Protein AF-A0A0N0NNA2-F1 (afdb_monomer)

Radius of gyration: 47.95 Å; Cα contacts (8 Å, |Δi|>4): 127; chains: 1; bounding box: 160×96×95 Å

Structure (mmCIF, N/CA/C/O backbone):
data_AF-A0A0N0NNA2-F1
#
_entry.id   AF-A0A0N0NNA2-F1
#
loop_
_atom_site.group_PDB
_atom_site.id
_atom_site.type_symbol
_atom_site.label_atom_id
_atom_site.label_alt_id
_atom_site.label_comp_id
_atom_site.label_asym_id
_atom_site.label_entity_id
_atom_site.label_seq_id
_atom_site.pdbx_PDB_ins_code
_atom_site.Cartn_x
_atom_site.Cartn_y
_atom_site.Cartn_z
_atom_site.occupancy
_atom_site.B_iso_or_equiv
_atom_site.auth_seq_id
_atom_site.auth_comp_id
_atom_site.auth_asym_id
_atom_site.auth_atom_id
_atom_site.pdbx_PDB_model_num
ATOM 1 N N . MET A 1 1 ? 51.557 -69.711 -37.077 1.00 58.44 1 MET A N 1
ATOM 2 C CA . MET A 1 1 ? 52.807 -68.917 -37.064 1.00 58.44 1 MET A CA 1
ATOM 3 C C . MET A 1 1 ? 53.401 -68.907 -38.470 1.00 58.44 1 MET A C 1
ATOM 5 O O . MET A 1 1 ? 54.192 -69.782 -38.798 1.00 58.44 1 MET A O 1
ATOM 9 N N . ASP A 1 2 ? 52.998 -67.965 -39.328 1.00 56.19 2 ASP A N 1
ATOM 10 C CA . ASP A 1 2 ? 53.442 -67.937 -40.734 1.00 56.19 2 ASP A CA 1
ATOM 11 C C . ASP A 1 2 ? 54.826 -67.289 -40.892 1.00 56.19 2 ASP A C 1
ATOM 13 O O . ASP A 1 2 ? 54.957 -66.161 -41.370 1.00 56.19 2 ASP A O 1
ATOM 17 N N . PHE A 1 3 ? 55.886 -68.030 -40.560 1.00 60.25 3 PHE A N 1
ATOM 18 C CA . PHE A 1 3 ? 57.266 -67.585 -40.808 1.00 60.25 3 PHE A CA 1
ATOM 19 C C . PHE A 1 3 ? 57.506 -67.263 -42.297 1.00 60.25 3 PHE A C 1
ATOM 21 O O . PHE A 1 3 ? 58.260 -66.357 -42.638 1.00 60.25 3 PHE A O 1
ATOM 28 N N . LYS A 1 4 ? 56.774 -67.943 -43.193 1.00 72.50 4 LYS A N 1
ATOM 29 C CA . LYS A 1 4 ? 56.786 -67.707 -44.643 1.00 72.50 4 LYS A CA 1
ATOM 30 C C . LYS A 1 4 ? 56.268 -66.312 -45.030 1.00 72.50 4 LYS A C 1
ATOM 32 O O . LYS A 1 4 ? 56.834 -65.720 -45.941 1.00 72.50 4 LYS A O 1
ATOM 37 N N . LYS A 1 5 ? 55.269 -65.763 -44.313 1.00 75.00 5 LYS A N 1
ATOM 38 C CA . LYS A 1 5 ? 54.787 -64.377 -44.505 1.00 75.00 5 LYS A CA 1
ATOM 39 C C . LYS A 1 5 ? 55.810 -63.351 -44.016 1.00 75.00 5 LYS A C 1
ATOM 41 O O . LYS A 1 5 ? 56.006 -62.336 -44.677 1.00 75.00 5 LYS A O 1
ATOM 46 N N . LEU A 1 6 ? 56.487 -63.628 -42.898 1.00 72.50 6 LEU A N 1
ATOM 47 C CA . LEU A 1 6 ? 57.553 -62.766 -42.373 1.00 72.50 6 LEU A CA 1
ATOM 48 C C . LEU A 1 6 ? 58.772 -62.729 -43.306 1.00 72.50 6 LEU A C 1
ATOM 50 O O . LEU A 1 6 ? 59.226 -61.645 -43.665 1.00 72.50 6 LEU A O 1
ATOM 54 N N . MET A 1 7 ? 59.230 -63.886 -43.792 1.00 72.69 7 MET A N 1
ATOM 55 C CA . MET A 1 7 ? 60.311 -63.947 -44.782 1.00 72.69 7 MET A CA 1
ATOM 56 C C . MET A 1 7 ? 59.907 -63.321 -46.122 1.00 72.69 7 MET A C 1
ATOM 58 O O . MET A 1 7 ? 60.680 -62.544 -46.674 1.00 72.69 7 MET A O 1
ATOM 62 N N . SER A 1 8 ? 58.687 -63.550 -46.629 1.00 73.00 8 SER A N 1
ATOM 63 C CA . SER A 1 8 ? 58.237 -62.862 -47.850 1.00 73.00 8 SER A CA 1
ATOM 64 C C . SER A 1 8 ? 58.146 -61.345 -47.669 1.00 73.00 8 SER A C 1
ATOM 66 O O . SER A 1 8 ? 58.465 -60.617 -48.603 1.00 73.00 8 SER A O 1
ATOM 68 N N . ALA A 1 9 ? 57.765 -60.865 -46.479 1.00 74.56 9 ALA A N 1
ATOM 69 C CA . ALA A 1 9 ? 57.721 -59.439 -46.156 1.00 74.56 9 ALA A CA 1
ATOM 70 C C . ALA A 1 9 ? 59.121 -58.811 -46.024 1.00 74.56 9 ALA A C 1
ATOM 72 O O . ALA A 1 9 ? 59.298 -57.644 -46.360 1.00 74.56 9 ALA A O 1
ATOM 73 N N . GLN A 1 10 ? 60.127 -59.564 -45.568 1.00 73.12 10 GLN A N 1
ATOM 74 C CA . GLN A 1 10 ? 61.520 -59.102 -45.555 1.00 73.12 10 GLN A CA 1
ATOM 75 C C . GLN A 1 10 ? 62.160 -59.151 -46.950 1.00 73.12 10 GLN A C 1
ATOM 77 O O . GLN A 1 10 ? 62.868 -58.218 -47.317 1.00 73.12 10 GLN A O 1
ATOM 82 N N . ILE A 1 11 ? 61.857 -60.167 -47.766 1.00 66.56 11 ILE A N 1
ATOM 83 C CA . ILE A 1 11 ?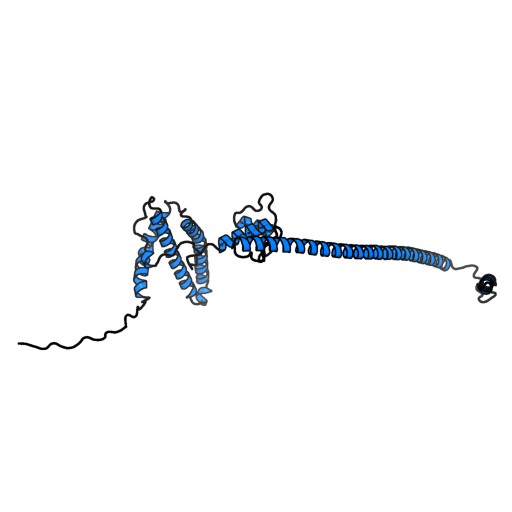 62.339 -60.270 -49.155 1.00 66.56 11 ILE A CA 1
ATOM 84 C C . ILE A 1 11 ? 61.688 -59.199 -50.051 1.00 66.56 11 ILE A C 1
ATOM 86 O O . ILE A 1 11 ? 62.358 -58.620 -50.905 1.00 66.56 11 ILE A O 1
ATOM 90 N N . SER A 1 12 ? 60.413 -58.851 -49.834 1.00 63.62 12 SER A N 1
ATOM 91 C CA . SER A 1 12 ? 59.789 -57.705 -50.515 1.00 63.62 12 SER A CA 1
ATOM 92 C C . SER A 1 12 ? 60.328 -56.351 -50.037 1.00 63.62 12 SER A C 1
ATOM 94 O O . SER A 1 12 ? 60.224 -55.372 -50.770 1.00 63.62 12 SER A O 1
ATOM 96 N N . LYS A 1 13 ? 60.956 -56.291 -48.852 1.00 66.94 13 LYS A N 1
ATOM 97 C CA . LYS A 1 13 ? 61.669 -55.108 -48.341 1.00 66.94 13 LYS A CA 1
ATOM 98 C C . LYS A 1 13 ? 63.064 -54.929 -48.960 1.00 66.94 13 LYS A C 1
ATOM 100 O O . LYS A 1 13 ? 63.585 -53.820 -48.919 1.00 66.94 13 LYS A O 1
ATOM 105 N N . SER A 1 14 ? 63.675 -55.998 -49.483 1.00 59.03 14 SER A N 1
ATOM 106 C CA . SER A 1 14 ? 65.067 -56.008 -49.966 1.00 59.03 14 SER A CA 1
ATOM 107 C C . SER A 1 14 ? 65.234 -56.197 -51.477 1.00 59.03 14 SER A C 1
ATOM 109 O O . SER A 1 14 ? 66.350 -56.069 -51.977 1.00 59.03 14 SER A O 1
ATOM 111 N N . ARG A 1 15 ? 64.158 -56.461 -52.232 1.00 54.19 15 ARG A N 1
ATOM 112 C CA . ARG A 1 15 ? 64.201 -56.481 -53.702 1.00 54.19 15 ARG A CA 1
ATOM 113 C C . ARG A 1 15 ? 64.325 -55.045 -54.242 1.00 54.19 15 ARG A C 1
ATOM 115 O O . ARG A 1 15 ? 63.365 -54.288 -54.104 1.00 54.19 15 ARG A O 1
ATOM 122 N N . PRO A 1 16 ? 65.443 -54.654 -54.887 1.00 48.28 16 PRO A N 1
ATOM 123 C CA . PRO A 1 16 ? 65.538 -53.341 -55.510 1.00 48.28 16 PRO A CA 1
ATOM 124 C C . PRO A 1 16 ? 64.572 -53.276 -56.696 1.00 48.28 16 PRO A C 1
ATOM 126 O O . PRO A 1 16 ? 64.555 -54.166 -57.551 1.00 48.28 16 PRO A O 1
ATOM 129 N N . VAL A 1 17 ? 63.754 -52.225 -56.744 1.00 48.84 17 VAL A N 1
ATOM 130 C CA . VAL A 1 17 ? 62.842 -51.982 -57.864 1.00 48.84 17 VAL A CA 1
ATOM 131 C C . VAL A 1 17 ? 63.656 -51.377 -59.004 1.00 48.84 17 VAL A C 1
ATOM 133 O O . VAL A 1 17 ? 64.022 -50.206 -58.963 1.00 48.84 17 VAL A O 1
ATOM 136 N N . ALA A 1 18 ? 63.989 -52.195 -59.999 1.00 45.16 18 ALA A N 1
ATOM 137 C CA . ALA A 1 18 ? 64.698 -51.742 -61.186 1.00 45.16 18 ALA A CA 1
ATOM 138 C C . ALA A 1 18 ? 63.715 -51.251 -62.265 1.00 45.16 18 ALA A C 1
ATOM 140 O O . ALA A 1 18 ? 62.978 -52.051 -62.837 1.00 45.16 18 ALA A O 1
ATOM 141 N N . ASN A 1 19 ? 63.834 -49.957 -62.582 1.00 42.28 19 ASN A N 1
ATOM 142 C CA . ASN A 1 19 ? 63.386 -49.241 -63.787 1.00 42.28 19 ASN A CA 1
ATOM 143 C C . ASN A 1 19 ? 61.896 -48.871 -63.957 1.00 42.28 19 ASN A C 1
ATOM 145 O O . ASN A 1 19 ? 60.996 -49.691 -63.814 1.00 42.28 19 ASN A O 1
ATOM 149 N N . GLY A 1 20 ? 61.698 -47.614 -64.390 1.00 40.28 20 GLY A N 1
ATOM 150 C CA . GLY A 1 20 ? 60.412 -46.958 -64.659 1.00 40.28 20 GLY A CA 1
ATOM 151 C C . GLY A 1 20 ? 60.059 -45.964 -63.545 1.00 40.28 20 GLY A C 1
ATOM 152 O O . GLY A 1 20 ? 59.294 -46.307 -62.659 1.00 40.28 20 GLY A O 1
ATOM 153 N N . GLU A 1 21 ? 60.643 -44.764 -63.473 1.00 36.66 21 GLU A N 1
ATOM 154 C CA . GLU A 1 21 ? 60.714 -43.791 -64.572 1.00 36.66 21 GLU A CA 1
ATOM 155 C C . GLU A 1 21 ? 61.984 -42.911 -64.537 1.00 36.66 21 GLU A C 1
ATOM 157 O O . GLU A 1 21 ? 62.494 -42.543 -63.479 1.00 36.66 21 GLU A O 1
ATOM 162 N N . ASN A 1 22 ? 62.510 -42.563 -65.717 1.00 49.56 22 ASN A N 1
ATOM 163 C CA . ASN A 1 22 ? 63.719 -41.749 -65.859 1.00 49.56 22 ASN A CA 1
ATOM 164 C C . ASN A 1 22 ? 63.422 -40.248 -65.713 1.00 49.56 22 ASN A C 1
ATOM 166 O O . ASN A 1 22 ? 63.279 -39.549 -66.714 1.00 49.56 22 ASN A O 1
ATOM 170 N N . THR A 1 23 ? 63.479 -39.715 -64.493 1.00 49.62 23 THR A N 1
ATOM 171 C CA . THR A 1 23 ? 63.995 -38.349 -64.294 1.00 49.62 23 THR A CA 1
ATOM 172 C C . THR A 1 23 ? 65.003 -38.318 -63.151 1.00 49.62 23 THR A C 1
ATOM 174 O O . THR A 1 23 ? 64.705 -37.977 -62.012 1.00 49.62 23 THR A O 1
ATOM 177 N N . SER A 1 24 ? 66.266 -38.607 -63.474 1.00 49.09 24 SER A N 1
ATOM 178 C CA . SER A 1 24 ? 67.400 -38.232 -62.626 1.00 49.09 24 SER A CA 1
ATOM 179 C C . SER A 1 24 ? 67.627 -36.714 -62.688 1.00 49.09 24 SER A C 1
ATOM 181 O O . SER A 1 24 ? 68.688 -36.239 -63.109 1.00 49.09 24 SER A O 1
ATOM 183 N N . SER A 1 25 ? 66.623 -35.929 -62.291 1.00 53.56 25 SER A N 1
ATOM 184 C CA . SER A 1 25 ? 66.776 -34.507 -62.015 1.00 53.56 25 SER A CA 1
ATOM 185 C C . SER A 1 25 ? 67.640 -34.369 -60.761 1.00 53.56 25 SER A C 1
ATOM 187 O O . SER A 1 25 ? 67.173 -34.217 -59.638 1.00 53.56 25 SER A O 1
ATOM 189 N N . LYS A 1 26 ? 68.963 -34.345 -60.973 1.00 60.12 26 LYS A N 1
ATOM 190 C CA . LYS A 1 26 ? 69.985 -33.986 -59.965 1.00 60.12 26 LYS A CA 1
ATOM 191 C C . LYS A 1 26 ? 69.742 -32.597 -59.332 1.00 60.12 26 LYS A C 1
ATOM 193 O O . LYS A 1 26 ? 70.422 -32.206 -58.389 1.00 60.12 26 LYS A O 1
ATOM 198 N N . TYR A 1 27 ? 68.753 -31.879 -59.857 1.00 62.03 27 TYR A N 1
ATOM 199 C CA . TYR A 1 27 ? 68.190 -30.628 -59.395 1.00 62.03 27 TYR A CA 1
ATOM 200 C C . TYR A 1 27 ? 66.686 -30.832 -59.144 1.00 62.03 27 TYR A C 1
ATOM 202 O O . TYR A 1 27 ? 65.871 -30.547 -60.020 1.00 62.03 27 TYR A O 1
ATOM 210 N N . LEU A 1 28 ? 66.315 -31.313 -57.953 1.00 68.69 28 LEU A N 1
ATOM 211 C CA . LEU A 1 28 ? 64.954 -31.098 -57.447 1.00 68.69 28 LEU A CA 1
ATOM 212 C C . LEU A 1 28 ? 64.730 -29.590 -57.327 1.00 68.69 28 LEU A C 1
ATOM 214 O O . LEU A 1 28 ? 65.630 -28.854 -56.893 1.00 68.69 28 LEU A O 1
ATOM 218 N N . ARG A 1 29 ? 63.555 -29.101 -57.727 1.00 78.56 29 ARG A N 1
ATOM 219 C CA . ARG A 1 29 ? 63.285 -27.663 -57.671 1.00 78.56 29 ARG A CA 1
ATOM 220 C C . ARG A 1 29 ? 63.203 -27.269 -56.197 1.00 78.56 29 ARG A C 1
ATOM 222 O O . ARG A 1 29 ? 62.541 -27.945 -55.419 1.00 78.56 29 ARG A O 1
ATOM 229 N N . ARG A 1 30 ? 63.852 -26.169 -55.784 1.00 81.06 30 ARG A N 1
ATOM 230 C CA . ARG A 1 30 ? 63.839 -25.738 -54.364 1.00 81.06 30 ARG A CA 1
ATOM 231 C C . ARG A 1 30 ? 62.414 -25.628 -53.804 1.00 81.06 30 ARG A C 1
ATOM 233 O O . ARG A 1 30 ? 62.174 -26.068 -52.690 1.00 81.06 30 ARG A O 1
ATOM 240 N N . ALA A 1 31 ? 61.478 -25.169 -54.638 1.00 84.88 31 ALA A N 1
ATOM 241 C CA . ALA A 1 31 ? 60.050 -25.124 -54.343 1.00 84.88 31 ALA A CA 1
ATOM 242 C C . ALA A 1 31 ? 59.441 -26.488 -53.956 1.00 84.88 31 ALA A C 1
ATOM 244 O O . ALA A 1 31 ? 58.612 -26.533 -53.060 1.00 84.88 31 ALA A O 1
ATOM 245 N N . GLU A 1 32 ? 59.855 -27.596 -54.579 1.00 85.56 32 GLU A N 1
ATOM 246 C CA . GLU A 1 32 ? 59.340 -28.944 -54.282 1.00 85.56 32 GLU A CA 1
ATOM 247 C C . GLU A 1 32 ? 59.882 -29.456 -52.939 1.00 85.56 32 GLU A C 1
ATOM 249 O O . GLU A 1 32 ? 59.123 -29.959 -52.116 1.00 85.56 32 GLU A O 1
ATOM 254 N N . LEU A 1 33 ? 61.177 -29.247 -52.667 1.00 84.19 33 LEU A N 1
ATOM 255 C CA . LEU A 1 33 ? 61.799 -29.599 -51.382 1.00 84.19 33 LEU A CA 1
ATOM 256 C C . LEU A 1 33 ? 61.274 -28.748 -50.214 1.00 84.19 33 LEU A C 1
ATOM 258 O O . LEU A 1 33 ? 61.170 -29.228 -49.085 1.00 84.19 33 LEU A O 1
ATOM 262 N N . GLU A 1 34 ? 60.964 -27.477 -50.462 1.00 84.94 34 GLU A N 1
ATOM 263 C CA . GLU A 1 34 ? 60.357 -26.586 -49.472 1.00 84.94 34 GLU A CA 1
ATOM 264 C C . GLU A 1 34 ? 58.874 -26.916 -49.259 1.00 84.94 34 GLU A C 1
ATOM 266 O O . GLU A 1 34 ? 58.442 -26.974 -48.108 1.00 84.94 34 GLU A O 1
ATOM 271 N N . ALA A 1 35 ? 58.129 -27.247 -50.320 1.00 90.00 35 ALA A N 1
ATOM 272 C CA . ALA A 1 35 ? 56.758 -27.745 -50.219 1.00 90.00 35 ALA A CA 1
ATOM 273 C C . ALA A 1 35 ? 56.682 -29.074 -49.452 1.00 90.00 35 ALA A C 1
ATOM 275 O O . ALA A 1 35 ? 55.823 -29.220 -48.589 1.00 90.00 35 ALA A O 1
ATOM 276 N N . GLU A 1 36 ? 57.604 -30.017 -49.676 1.00 88.50 36 GLU A N 1
ATOM 277 C CA . GLU A 1 36 ? 57.649 -31.279 -48.924 1.00 88.50 36 GLU A CA 1
ATOM 278 C C . GLU A 1 36 ? 57.954 -31.049 -47.432 1.00 88.50 36 GLU A C 1
ATOM 280 O O . GLU A 1 36 ? 57.339 -31.668 -46.561 1.00 88.50 36 GLU A O 1
ATOM 285 N N . ARG A 1 37 ? 58.856 -30.112 -47.105 1.00 91.94 37 ARG A N 1
ATOM 286 C CA . ARG A 1 37 ? 59.118 -29.706 -45.710 1.00 91.94 37 ARG A CA 1
ATOM 287 C C . ARG A 1 37 ? 57.898 -29.054 -45.061 1.00 91.94 37 ARG A C 1
ATOM 289 O O . ARG A 1 37 ? 57.596 -29.363 -43.910 1.00 91.94 37 ARG A O 1
ATOM 296 N N . GLN A 1 38 ? 57.206 -28.172 -45.781 1.00 91.56 38 GLN A N 1
ATOM 297 C CA . GLN A 1 38 ? 55.985 -27.521 -45.303 1.00 91.56 38 GLN A CA 1
ATOM 298 C C . GLN A 1 38 ? 54.852 -28.535 -45.112 1.00 91.56 38 GLN A C 1
ATOM 300 O O . GLN A 1 38 ? 54.206 -28.515 -44.069 1.00 91.56 38 GLN A O 1
ATOM 305 N N . ALA A 1 39 ? 54.664 -29.466 -46.051 1.00 93.12 39 ALA A N 1
ATOM 306 C CA . ALA A 1 39 ? 53.678 -30.539 -45.952 1.00 93.12 39 ALA A CA 1
ATOM 307 C C . ALA A 1 39 ? 53.920 -31.415 -44.717 1.00 93.12 39 ALA A C 1
ATOM 309 O O . ALA A 1 39 ? 53.013 -31.575 -43.907 1.00 93.12 39 ALA A O 1
ATOM 310 N N . ARG A 1 40 ? 55.157 -31.888 -44.498 1.00 93.06 40 ARG A N 1
ATOM 311 C CA . ARG A 1 40 ? 55.511 -32.669 -43.297 1.00 93.06 40 ARG A CA 1
ATOM 312 C C . ARG A 1 40 ? 55.279 -31.887 -42.001 1.00 93.06 40 ARG A C 1
ATOM 314 O O . ARG A 1 40 ? 54.724 -32.434 -41.057 1.00 93.06 40 ARG A O 1
ATOM 321 N N . TYR A 1 41 ? 55.634 -30.600 -41.965 1.00 93.44 41 TYR A N 1
ATOM 322 C CA . TYR A 1 41 ? 55.362 -29.746 -40.804 1.00 93.44 41 TYR A CA 1
ATOM 323 C C . TYR A 1 41 ? 53.856 -29.585 -40.537 1.00 93.44 41 TYR A C 1
ATOM 325 O O . TYR A 1 41 ? 53.429 -29.646 -39.387 1.00 93.44 41 TYR A O 1
ATOM 333 N N . VAL A 1 42 ? 53.041 -29.413 -41.583 1.00 95.44 42 VAL A N 1
ATOM 334 C CA . VAL A 1 42 ? 51.578 -29.320 -41.463 1.00 95.44 42 VAL A CA 1
ATOM 335 C C . VAL A 1 42 ? 50.967 -30.656 -41.031 1.00 95.44 42 VAL A C 1
ATOM 337 O O . VAL A 1 42 ? 50.125 -30.654 -40.138 1.00 95.44 42 VAL A O 1
ATOM 340 N N . GLU A 1 43 ? 51.414 -31.788 -41.582 1.00 94.75 43 GLU A N 1
ATOM 341 C CA . GLU A 1 43 ? 50.987 -33.126 -41.149 1.00 94.75 43 GLU A CA 1
ATOM 342 C C . GLU A 1 43 ? 51.304 -33.380 -39.671 1.00 94.75 43 GLU A C 1
ATOM 344 O O . GLU A 1 43 ? 50.441 -33.845 -38.928 1.00 94.75 43 GLU A O 1
ATOM 349 N N . ASP A 1 44 ? 52.517 -33.057 -39.218 1.00 92.62 44 ASP A N 1
ATOM 350 C CA . ASP A 1 44 ? 52.909 -33.268 -37.824 1.00 92.62 44 ASP A CA 1
ATOM 351 C C . ASP A 1 44 ? 52.161 -32.317 -36.872 1.00 92.62 44 ASP A C 1
ATOM 353 O O . ASP A 1 44 ? 51.734 -32.741 -35.796 1.00 92.62 44 ASP A O 1
ATOM 357 N N . GLN A 1 45 ? 51.890 -31.070 -37.278 1.00 95.19 45 GLN A N 1
ATOM 358 C CA . GLN A 1 45 ? 51.004 -30.165 -36.530 1.00 95.19 45 GLN A CA 1
ATOM 359 C C . GLN A 1 45 ? 49.563 -30.694 -36.460 1.00 95.19 45 GLN A C 1
ATOM 361 O O . GLN A 1 45 ? 48.955 -30.664 -35.390 1.00 95.19 45 GLN A O 1
ATOM 366 N N . GLN A 1 46 ? 49.023 -31.230 -37.560 1.00 95.81 46 GLN A N 1
ATOM 367 C CA . GLN A 1 46 ? 47.691 -31.847 -37.590 1.00 95.81 46 GLN A CA 1
ATOM 368 C C . GLN A 1 46 ? 47.621 -33.095 -36.702 1.00 95.81 46 GLN A C 1
ATOM 370 O O . GLN A 1 46 ? 46.653 -33.252 -35.960 1.00 95.81 46 GLN A O 1
ATOM 375 N N . ARG A 1 47 ? 48.656 -33.947 -36.695 1.00 94.31 47 ARG A N 1
ATOM 376 C CA . ARG A 1 47 ? 48.755 -35.104 -35.785 1.00 94.31 47 ARG A CA 1
ATOM 377 C C . ARG A 1 47 ? 48.785 -34.672 -34.318 1.00 94.31 47 ARG A C 1
ATOM 379 O O . ARG A 1 47 ? 48.055 -35.237 -33.509 1.00 94.31 47 ARG A O 1
ATOM 386 N N . LEU A 1 48 ? 49.575 -33.652 -33.976 1.00 91.88 48 LEU A N 1
ATOM 387 C CA . LEU A 1 48 ? 49.650 -33.115 -32.611 1.00 91.88 48 LEU A CA 1
ATOM 388 C C . LEU A 1 48 ? 48.352 -32.419 -32.168 1.00 91.88 48 LEU A C 1
ATOM 390 O O . LEU A 1 48 ? 48.034 -32.432 -30.978 1.00 91.88 48 LEU A O 1
ATOM 394 N N . ALA A 1 49 ? 47.603 -31.811 -33.092 1.00 92.69 49 ALA A N 1
ATOM 395 C CA . ALA A 1 49 ? 46.271 -31.273 -32.822 1.00 92.69 49 ALA A CA 1
ATOM 396 C C . ALA A 1 49 ? 45.260 -32.405 -32.577 1.00 92.69 49 ALA A C 1
ATOM 398 O O . ALA A 1 49 ? 44.620 -32.430 -31.526 1.00 92.69 49 ALA A O 1
ATOM 399 N N . ALA A 1 50 ? 45.206 -33.394 -33.474 1.00 94.69 50 ALA A N 1
ATOM 400 C CA . ALA A 1 50 ? 44.325 -34.553 -33.357 1.00 94.69 50 ALA A CA 1
ATOM 401 C C . ALA A 1 50 ? 44.584 -35.368 -32.076 1.00 94.69 50 ALA A C 1
ATOM 403 O O . ALA A 1 50 ? 43.634 -35.727 -31.387 1.00 94.69 50 ALA A O 1
ATOM 404 N N . GLU A 1 51 ? 45.845 -35.599 -31.678 1.00 94.38 51 GLU A N 1
ATOM 405 C CA . GLU A 1 51 ? 46.151 -36.288 -30.411 1.00 94.38 51 GLU A CA 1
ATOM 406 C C . GLU A 1 51 ? 45.622 -35.501 -29.198 1.00 94.38 51 GLU A C 1
ATOM 408 O O . GLU A 1 51 ? 45.066 -36.083 -28.263 1.00 94.38 51 GLU A O 1
ATOM 413 N N . LYS A 1 52 ? 45.746 -34.166 -29.204 1.00 95.38 52 LYS A N 1
ATOM 414 C CA . LYS A 1 52 ? 45.203 -33.316 -28.132 1.00 95.38 52 LYS A CA 1
ATOM 415 C C . LYS A 1 52 ? 43.677 -33.363 -28.100 1.00 95.38 52 LYS A C 1
ATOM 417 O O . LYS A 1 52 ? 43.111 -33.500 -27.018 1.00 95.38 52 LYS A O 1
ATOM 422 N N . GLU A 1 53 ? 43.014 -33.295 -29.250 1.00 92.56 53 GLU A N 1
ATOM 423 C CA . GLU A 1 53 ? 41.553 -33.393 -29.362 1.00 92.56 53 GLU A CA 1
ATOM 424 C C . GLU A 1 53 ? 41.033 -34.776 -28.942 1.00 92.56 53 GLU A C 1
ATOM 426 O O . GLU A 1 53 ? 40.054 -34.872 -28.196 1.00 92.56 53 GLU A O 1
ATOM 431 N N . GLU A 1 54 ? 41.725 -35.855 -29.311 1.00 93.69 54 GLU A N 1
ATOM 432 C CA . GLU A 1 54 ? 41.437 -37.204 -28.822 1.00 93.69 54 GLU A CA 1
ATOM 433 C C . GLU A 1 54 ? 41.603 -37.314 -27.305 1.00 93.69 54 GLU A C 1
ATOM 435 O O . GLU A 1 54 ? 40.754 -37.898 -26.634 1.00 93.69 54 GLU A O 1
ATOM 440 N N . ARG A 1 55 ? 42.673 -36.757 -26.730 1.00 93.31 55 ARG A N 1
ATOM 441 C CA . ARG A 1 55 ? 42.900 -36.806 -25.276 1.00 93.31 55 ARG A CA 1
ATOM 442 C C . ARG A 1 55 ? 41.882 -35.961 -24.514 1.00 93.31 55 ARG A C 1
ATOM 444 O O . ARG A 1 55 ? 41.411 -36.399 -23.468 1.00 93.31 55 ARG A O 1
ATOM 451 N N . LEU A 1 56 ? 41.494 -34.801 -25.044 1.00 92.44 56 LEU A N 1
ATOM 452 C CA . LEU A 1 56 ? 40.449 -33.955 -24.462 1.00 92.44 56 LEU A CA 1
ATOM 453 C C . LEU A 1 56 ? 39.060 -34.595 -24.569 1.00 92.44 56 LEU A C 1
ATOM 455 O O . LEU A 1 56 ? 38.308 -34.552 -23.600 1.00 92.44 56 LEU A O 1
ATOM 459 N N . SER A 1 57 ? 38.719 -35.219 -25.699 1.00 92.62 57 SER A N 1
ATOM 460 C CA . SER A 1 57 ? 37.435 -35.917 -25.867 1.00 92.62 57 SER A CA 1
ATOM 461 C C . SER A 1 57 ? 37.349 -37.202 -25.041 1.00 92.62 57 SER A C 1
ATOM 463 O O . SER A 1 57 ? 36.313 -37.450 -24.431 1.00 92.62 57 SER A O 1
ATOM 465 N N . LYS A 1 58 ? 38.434 -37.981 -24.938 1.00 94.44 58 LYS A N 1
ATOM 466 C CA . LYS A 1 58 ? 38.531 -39.124 -24.012 1.00 94.44 58 LYS A CA 1
ATOM 467 C C . LYS A 1 58 ? 38.394 -38.672 -22.558 1.00 94.44 58 LYS A C 1
ATOM 469 O O . LYS A 1 58 ? 37.664 -39.311 -21.812 1.00 94.44 58 LYS A O 1
ATOM 474 N N . LYS A 1 59 ? 39.022 -37.552 -22.170 1.00 95.62 59 LYS A N 1
ATOM 475 C CA . LYS A 1 59 ? 38.850 -36.986 -20.825 1.00 95.62 59 LYS A CA 1
ATOM 476 C C . LYS A 1 59 ? 37.394 -36.586 -20.562 1.00 95.62 59 LYS A C 1
ATOM 478 O O . LYS A 1 59 ? 36.836 -37.035 -19.575 1.00 95.62 59 LYS A O 1
ATOM 483 N N . ARG A 1 60 ? 36.771 -35.804 -21.455 1.00 91.81 60 ARG A N 1
ATOM 484 C CA . ARG A 1 60 ? 35.369 -35.367 -21.300 1.00 91.81 60 ARG A CA 1
ATOM 485 C C . ARG A 1 60 ? 34.411 -36.542 -21.117 1.00 91.81 60 ARG A C 1
ATOM 487 O O . ARG A 1 60 ? 33.607 -36.498 -20.205 1.00 91.81 60 ARG A O 1
ATOM 494 N N . LYS A 1 61 ? 34.565 -37.610 -21.906 1.00 95.69 61 LYS A N 1
ATOM 495 C CA . LYS A 1 61 ? 33.748 -38.826 -21.773 1.00 95.69 61 LYS A CA 1
ATOM 496 C C . LYS A 1 61 ? 33.900 -39.508 -20.412 1.00 95.69 61 LYS A C 1
ATOM 498 O O . LYS A 1 61 ? 32.906 -39.928 -19.843 1.00 95.69 61 LYS A O 1
ATOM 503 N N . LEU A 1 62 ? 35.119 -39.588 -19.873 1.00 93.25 62 LEU A N 1
ATOM 504 C CA . LEU A 1 62 ? 35.343 -40.134 -18.529 1.00 93.25 62 LEU A CA 1
ATOM 505 C C . LEU A 1 62 ? 34.755 -39.219 -17.442 1.00 93.25 62 LEU A C 1
ATOM 507 O O . LEU A 1 62 ? 34.075 -39.709 -16.547 1.00 93.25 62 LEU A O 1
ATOM 511 N N . ASP A 1 63 ? 34.958 -37.901 -17.556 1.00 90.75 63 ASP A N 1
ATOM 512 C CA . ASP A 1 63 ? 34.379 -36.905 -16.644 1.00 90.75 63 ASP A CA 1
ATOM 513 C C . ASP A 1 63 ? 32.821 -36.973 -16.672 1.00 90.75 63 ASP A C 1
ATOM 515 O O . ASP A 1 63 ? 32.170 -36.863 -15.632 1.00 90.75 63 ASP A O 1
ATOM 519 N N . GLU A 1 64 ? 32.217 -37.208 -17.848 1.00 90.94 64 GLU A N 1
ATOM 520 C CA . GLU A 1 64 ? 30.772 -37.414 -18.068 1.00 90.94 64 GLU A CA 1
ATOM 521 C C . GLU A 1 64 ? 30.273 -38.746 -17.463 1.00 90.94 64 GLU A C 1
ATOM 523 O O . GLU A 1 64 ? 29.313 -38.747 -16.690 1.00 90.94 64 GLU A O 1
ATOM 528 N N . GLU A 1 65 ? 30.947 -39.871 -17.732 1.00 92.56 65 GLU A N 1
ATOM 529 C CA . GLU A 1 65 ? 30.606 -41.197 -17.185 1.00 92.56 65 GLU A CA 1
ATOM 530 C C . GLU A 1 65 ? 30.716 -41.249 -15.645 1.00 92.56 65 GLU A C 1
ATOM 532 O O . GLU A 1 65 ? 29.889 -41.881 -14.977 1.00 92.56 65 GLU A O 1
ATOM 537 N N . GLU A 1 66 ? 31.705 -40.571 -15.051 1.00 91.69 66 GLU A N 1
ATOM 538 C CA . GLU A 1 66 ? 31.827 -40.438 -13.593 1.00 91.69 66 GLU A CA 1
ATOM 539 C C . GLU A 1 66 ? 30.710 -39.565 -12.999 1.00 91.69 66 GLU A C 1
ATOM 541 O O . GLU A 1 66 ? 30.145 -39.911 -11.953 1.00 91.69 66 GLU A O 1
ATOM 546 N N . ALA A 1 67 ? 30.341 -38.467 -13.669 1.00 92.81 67 ALA A N 1
ATOM 547 C CA . ALA A 1 67 ? 29.229 -37.613 -13.253 1.00 92.81 67 ALA A CA 1
ATOM 548 C C . ALA A 1 67 ? 27.886 -38.366 -13.286 1.00 92.81 67 ALA A C 1
ATOM 550 O O . ALA A 1 67 ? 27.126 -38.299 -12.316 1.00 92.81 67 ALA A O 1
ATOM 551 N N . GLU A 1 68 ? 27.618 -39.147 -14.337 1.00 92.38 68 GLU A N 1
ATOM 552 C CA . GLU A 1 68 ? 26.421 -39.993 -14.428 1.00 92.38 68 GLU A CA 1
ATOM 553 C C . GLU A 1 68 ? 26.368 -41.047 -13.314 1.00 92.38 68 GLU A C 1
ATOM 555 O O . GLU A 1 68 ? 25.327 -41.227 -12.672 1.00 92.38 68 GLU A O 1
ATOM 560 N N . GLN A 1 69 ? 27.483 -41.727 -13.027 1.00 92.06 69 GLN A N 1
ATOM 561 C CA . GLN A 1 69 ? 27.539 -42.709 -11.939 1.00 92.06 69 GLN A CA 1
ATOM 562 C C . GLN A 1 69 ? 27.307 -42.076 -10.563 1.00 92.06 69 GLN A C 1
ATOM 564 O O . GLN A 1 69 ? 26.634 -42.679 -9.720 1.00 92.06 69 GLN A O 1
ATOM 569 N N . ASN A 1 70 ? 27.834 -40.874 -10.324 1.00 90.31 70 ASN A N 1
ATOM 570 C CA . ASN A 1 70 ? 27.617 -40.152 -9.073 1.00 90.31 70 ASN A CA 1
ATOM 571 C C . ASN A 1 70 ? 26.161 -39.680 -8.945 1.00 90.31 70 ASN A C 1
ATOM 573 O O . ASN A 1 70 ? 25.534 -39.973 -7.926 1.00 90.31 70 ASN A O 1
ATOM 577 N N . ALA A 1 71 ? 25.568 -39.111 -9.998 1.00 90.88 71 ALA A N 1
ATOM 578 C CA . ALA A 1 71 ? 24.147 -38.757 -10.022 1.00 90.88 71 ALA A CA 1
ATOM 579 C C . ALA A 1 71 ? 23.240 -39.976 -9.749 1.00 90.88 71 ALA A C 1
ATOM 581 O O . ALA A 1 71 ? 22.307 -39.904 -8.949 1.00 90.88 71 ALA A O 1
ATOM 582 N N . GLN A 1 72 ? 23.546 -41.145 -10.327 1.00 92.31 72 GLN A N 1
ATOM 583 C CA . GLN A 1 72 ? 22.810 -42.384 -10.039 1.00 92.31 72 GLN A CA 1
ATOM 584 C C . GLN A 1 72 ? 22.943 -42.852 -8.578 1.00 92.31 72 GLN A C 1
ATOM 586 O O . GLN A 1 72 ? 22.009 -43.461 -8.046 1.00 92.31 72 GLN A O 1
ATOM 591 N N . ARG A 1 73 ? 24.087 -42.614 -7.922 1.00 92.56 73 ARG A N 1
ATOM 592 C CA . ARG A 1 73 ? 24.287 -42.923 -6.492 1.00 92.56 73 ARG A CA 1
ATOM 593 C C . ARG A 1 73 ? 23.513 -41.949 -5.609 1.00 92.56 73 ARG A C 1
ATOM 595 O O . ARG A 1 73 ? 22.840 -42.396 -4.682 1.00 92.56 73 ARG A O 1
ATOM 602 N N . GLU A 1 74 ? 23.552 -40.659 -5.926 1.00 89.50 74 GLU A N 1
ATOM 603 C CA . GLU A 1 74 ? 22.814 -39.618 -5.207 1.00 89.50 74 GLU A CA 1
ATOM 604 C C . GLU A 1 74 ? 21.302 -39.829 -5.301 1.00 89.50 74 GLU A C 1
ATOM 606 O O . GLU A 1 74 ? 20.641 -39.854 -4.268 1.00 89.50 74 GLU A O 1
ATOM 611 N N . LEU A 1 75 ? 20.755 -40.105 -6.489 1.00 90.69 75 LEU A N 1
ATOM 612 C CA . LEU A 1 75 ? 19.327 -40.408 -6.661 1.00 90.69 75 LEU A CA 1
ATOM 613 C C . LEU A 1 75 ? 18.886 -41.646 -5.860 1.00 90.69 75 LEU A C 1
ATOM 615 O O . LEU A 1 75 ? 17.807 -41.653 -5.265 1.00 90.69 75 LEU A O 1
ATOM 619 N N . LYS A 1 76 ? 19.724 -42.692 -5.790 1.00 92.50 76 LYS A N 1
ATOM 620 C CA . LYS A 1 76 ? 19.461 -43.873 -4.944 1.00 92.50 76 LYS A CA 1
ATOM 621 C C . LYS A 1 76 ? 19.489 -43.518 -3.456 1.00 92.50 76 LYS A C 1
ATOM 623 O O . LYS A 1 76 ? 18.604 -43.949 -2.719 1.00 92.50 76 LYS A O 1
ATOM 628 N N . LEU A 1 77 ? 20.468 -42.725 -3.019 1.00 92.38 77 LEU A N 1
ATOM 629 C CA . LEU A 1 77 ? 20.598 -42.289 -1.628 1.00 92.38 77 LEU A CA 1
ATOM 630 C C . LEU A 1 77 ? 19.431 -41.384 -1.207 1.00 92.38 77 LEU A C 1
ATOM 632 O O . LEU A 1 77 ? 18.834 -41.616 -0.159 1.00 92.38 77 LEU A O 1
ATOM 636 N N . GLN A 1 78 ? 19.062 -40.410 -2.042 1.00 87.12 78 GLN A N 1
ATOM 637 C CA . GLN A 1 78 ? 17.918 -39.520 -1.833 1.00 87.12 78 GLN A CA 1
ATOM 638 C C . GLN A 1 78 ? 16.608 -40.307 -1.754 1.00 87.12 78 GLN A C 1
ATOM 640 O O . GLN A 1 78 ? 15.823 -40.076 -0.838 1.00 87.12 78 GLN A O 1
ATOM 645 N N . ARG A 1 79 ? 16.389 -41.288 -2.643 1.00 92.12 79 ARG A N 1
ATOM 646 C CA . ARG A 1 79 ? 15.199 -42.151 -2.600 1.00 92.12 79 ARG A CA 1
ATOM 647 C C . ARG A 1 79 ? 15.104 -42.939 -1.290 1.00 92.12 79 ARG A C 1
ATOM 649 O O . ARG A 1 79 ? 14.044 -42.946 -0.672 1.00 92.12 79 ARG A O 1
ATOM 656 N N . LEU A 1 80 ? 16.203 -43.550 -0.840 1.00 89.62 80 LEU A N 1
ATOM 657 C CA . LEU A 1 80 ? 16.245 -44.284 0.433 1.00 89.62 80 LEU A CA 1
ATOM 658 C C . LEU A 1 80 ? 16.076 -43.357 1.650 1.00 89.62 80 LEU A C 1
ATOM 660 O O . LEU A 1 80 ? 15.420 -43.728 2.623 1.00 89.62 80 LEU A O 1
ATOM 664 N N . ALA A 1 81 ? 16.636 -42.145 1.602 1.00 90.19 81 ALA A N 1
ATOM 665 C CA . ALA A 1 81 ? 16.469 -41.141 2.649 1.00 90.19 81 ALA A CA 1
ATOM 666 C C . ALA A 1 81 ? 15.017 -40.641 2.733 1.00 90.19 81 ALA A C 1
ATOM 668 O O . ALA A 1 81 ? 14.467 -40.567 3.831 1.00 90.19 81 ALA A O 1
ATOM 669 N N . ALA A 1 82 ? 14.379 -40.371 1.590 1.00 89.12 82 ALA A N 1
ATOM 670 C CA . ALA A 1 82 ? 12.976 -39.973 1.505 1.00 89.12 82 ALA A CA 1
ATOM 671 C C . ALA A 1 82 ? 12.036 -41.082 2.006 1.00 89.12 82 ALA A C 1
ATOM 673 O O . ALA A 1 82 ? 11.166 -40.813 2.829 1.00 89.12 82 ALA A O 1
ATOM 674 N N . GLU A 1 83 ? 12.254 -42.336 1.598 1.00 89.31 83 GLU A N 1
ATOM 675 C CA . GLU A 1 83 ? 11.475 -43.491 2.070 1.00 89.31 83 GLU A CA 1
ATOM 676 C C . GLU A 1 83 ? 11.635 -43.712 3.588 1.00 89.31 83 GLU A C 1
ATOM 678 O O . GLU A 1 83 ? 10.660 -43.957 4.301 1.00 89.31 83 GLU A O 1
ATOM 683 N N . SER A 1 84 ? 12.853 -43.543 4.114 1.00 88.12 84 SER A N 1
ATOM 684 C CA . SER A 1 84 ? 13.137 -43.591 5.555 1.00 88.12 84 SER A CA 1
ATOM 685 C C . SER A 1 84 ? 12.454 -42.454 6.328 1.00 88.12 84 SER A C 1
ATOM 687 O O . SER A 1 84 ? 11.906 -42.702 7.405 1.00 88.12 84 SER A O 1
ATOM 689 N N . LYS A 1 85 ? 12.447 -41.227 5.785 1.00 87.06 85 LYS A N 1
ATOM 690 C CA . LYS A 1 85 ? 11.793 -40.052 6.388 1.00 87.06 85 LYS A CA 1
ATOM 691 C C . LYS A 1 85 ? 10.272 -40.216 6.402 1.00 87.06 85 LYS A C 1
ATOM 693 O O . LYS A 1 85 ? 9.686 -40.190 7.481 1.00 87.06 85 LYS A O 1
ATOM 698 N N . ALA A 1 86 ? 9.668 -40.536 5.257 1.00 89.56 86 ALA A N 1
ATOM 699 C CA . ALA A 1 86 ? 8.231 -40.779 5.133 1.00 89.56 86 ALA A CA 1
ATOM 700 C C . ALA A 1 86 ? 7.745 -41.896 6.075 1.00 89.56 86 ALA A C 1
ATOM 702 O O . ALA A 1 86 ? 6.691 -41.780 6.696 1.00 89.56 86 ALA A O 1
ATOM 703 N N . ARG A 1 87 ? 8.541 -42.961 6.265 1.00 90.56 87 ARG A N 1
ATOM 704 C CA . ARG A 1 87 ? 8.222 -44.044 7.213 1.00 90.56 87 ARG A CA 1
ATOM 705 C C . ARG A 1 87 ? 8.297 -43.625 8.690 1.00 90.56 87 ARG A C 1
ATOM 707 O O . ARG A 1 87 ? 7.703 -44.304 9.528 1.00 90.56 87 ARG A O 1
ATOM 714 N N . ARG A 1 88 ? 9.038 -42.568 9.038 1.00 87.81 88 ARG A N 1
ATOM 715 C CA . ARG A 1 88 ? 9.041 -41.990 10.396 1.00 87.81 88 ARG A CA 1
ATOM 716 C C . ARG A 1 88 ? 7.845 -41.068 10.582 1.00 87.81 88 ARG A C 1
ATOM 718 O O . ARG A 1 88 ? 7.066 -41.293 11.499 1.00 87.81 88 ARG A O 1
ATOM 725 N N . GLU A 1 89 ? 7.647 -40.141 9.650 1.00 82.88 89 GLU A N 1
ATOM 726 C CA . GLU A 1 89 ? 6.540 -39.178 9.662 1.00 82.88 89 GLU A CA 1
ATOM 727 C C . GLU A 1 89 ? 5.177 -39.882 9.714 1.00 82.88 89 GLU A C 1
ATOM 729 O O . GLU A 1 89 ? 4.344 -39.543 10.547 1.00 82.88 89 GLU A O 1
ATOM 734 N N . ALA A 1 90 ? 4.977 -40.945 8.924 1.00 85.44 90 ALA A N 1
ATOM 735 C CA . ALA A 1 90 ? 3.752 -41.746 8.976 1.00 85.44 90 ALA A CA 1
ATOM 736 C C . ALA A 1 90 ? 3.498 -42.373 10.361 1.00 85.44 90 ALA A C 1
ATOM 738 O O . ALA A 1 90 ? 2.370 -42.353 10.844 1.00 85.44 90 ALA A O 1
ATOM 739 N N . LYS A 1 91 ? 4.539 -42.883 11.035 1.00 88.12 91 LYS A N 1
ATOM 740 C CA . LYS A 1 91 ? 4.412 -43.450 12.390 1.00 88.12 91 LYS A CA 1
ATOM 741 C C . LYS A 1 91 ? 4.120 -42.386 13.440 1.00 88.12 91 LYS A C 1
ATOM 743 O O . LYS A 1 91 ? 3.330 -42.629 14.343 1.00 88.12 91 LYS A O 1
ATOM 748 N N . GLU A 1 92 ? 4.760 -41.226 13.331 1.00 85.38 92 GLU A N 1
ATOM 749 C CA . GLU A 1 92 ? 4.538 -40.098 14.237 1.00 85.38 92 GLU A CA 1
ATOM 750 C C . GLU A 1 92 ? 3.098 -39.579 14.094 1.00 85.38 92 GLU A C 1
ATOM 752 O O . GLU A 1 92 ? 2.401 -39.434 15.098 1.00 85.38 92 GLU A O 1
ATOM 757 N N . LEU A 1 93 ? 2.593 -39.444 12.862 1.00 84.94 93 LEU A N 1
ATOM 758 C CA . LEU A 1 93 ? 1.192 -39.112 12.585 1.00 84.94 93 LEU A CA 1
ATOM 759 C C . LEU A 1 93 ? 0.217 -40.188 13.095 1.00 84.94 93 LEU A C 1
ATOM 761 O O . LEU A 1 93 ? -0.808 -39.846 13.687 1.00 84.94 93 LEU A O 1
ATOM 765 N N . GLU A 1 94 ? 0.517 -41.478 12.921 1.00 85.94 94 GLU A N 1
ATOM 766 C CA . GLU A 1 94 ? -0.283 -42.577 13.484 1.00 85.94 94 GLU A CA 1
ATOM 767 C C . GLU A 1 94 ? -0.312 -42.539 15.022 1.00 85.94 94 GLU A C 1
ATOM 769 O O . GLU A 1 94 ? -1.381 -42.693 15.621 1.00 85.94 94 GLU A O 1
ATOM 774 N N . GLU A 1 95 ? 0.824 -42.279 15.678 1.00 88.19 95 GLU A N 1
ATOM 775 C CA . GLU A 1 95 ? 0.903 -42.113 17.132 1.00 88.19 95 GLU A CA 1
ATOM 776 C C . GLU A 1 95 ? 0.133 -40.881 17.622 1.00 88.19 95 GLU A C 1
ATOM 778 O O . GLU A 1 95 ? -0.586 -40.968 18.621 1.00 88.19 95 GLU A O 1
ATOM 783 N N . GLU A 1 96 ? 0.234 -39.741 16.939 1.00 80.75 96 GLU A N 1
ATOM 784 C CA . GLU A 1 96 ? -0.528 -38.537 17.278 1.00 80.75 96 GLU A CA 1
ATOM 785 C C . GLU A 1 96 ? -2.031 -38.730 17.073 1.00 80.75 96 GLU A C 1
ATOM 787 O O . GLU A 1 96 ? -2.826 -38.353 17.943 1.00 80.75 96 GLU A O 1
ATOM 792 N N . GLN A 1 97 ? -2.443 -39.378 15.980 1.00 81.94 97 GLN A N 1
ATOM 793 C CA . GLN A 1 97 ? -3.835 -39.767 15.775 1.00 81.94 97 GLN A CA 1
ATOM 794 C C . GLN A 1 97 ? -4.306 -40.741 16.859 1.00 81.94 97 GLN A C 1
ATOM 796 O O . GLN A 1 97 ? -5.401 -40.560 17.390 1.00 81.94 97 GLN A O 1
ATOM 801 N N . ALA A 1 98 ? -3.506 -41.737 17.243 1.00 87.00 98 ALA A N 1
ATOM 802 C CA . ALA A 1 98 ? -3.853 -42.671 18.314 1.00 87.00 98 ALA A CA 1
ATOM 803 C C . ALA A 1 98 ? -3.984 -41.965 19.676 1.00 87.00 98 ALA A C 1
ATOM 805 O O . ALA A 1 98 ? -4.940 -42.223 20.414 1.00 87.00 98 ALA A O 1
ATOM 806 N N . ARG A 1 99 ? -3.089 -41.018 19.992 1.00 84.31 99 ARG A N 1
ATOM 807 C CA . ARG A 1 99 ? -3.176 -40.164 21.193 1.00 84.31 99 ARG A CA 1
ATOM 808 C C . ARG A 1 99 ? -4.444 -39.304 21.172 1.00 84.31 99 ARG A C 1
ATOM 810 O O . ARG A 1 99 ? -5.155 -39.270 22.173 1.00 84.31 99 ARG A O 1
ATOM 817 N N . ARG A 1 100 ? -4.779 -38.675 20.040 1.00 81.06 100 ARG A N 1
ATOM 818 C CA . ARG A 1 100 ? -6.006 -37.868 19.870 1.00 81.06 100 ARG A CA 1
ATOM 819 C C . ARG A 1 100 ? -7.278 -38.703 19.984 1.00 81.06 100 ARG A C 1
ATOM 821 O O . ARG A 1 100 ? -8.158 -38.330 20.752 1.00 81.06 100 ARG A O 1
ATOM 828 N N . ARG A 1 101 ? -7.335 -39.870 19.329 1.00 83.19 101 ARG A N 1
ATOM 829 C CA . ARG A 1 101 ? -8.437 -40.844 19.456 1.00 83.19 101 ARG A CA 1
ATOM 830 C C . ARG A 1 101 ? -8.613 -41.301 20.910 1.00 83.19 101 ARG A C 1
ATOM 832 O O . ARG A 1 101 ? -9.740 -41.361 21.387 1.00 83.19 101 ARG A O 1
ATOM 839 N N . ARG A 1 1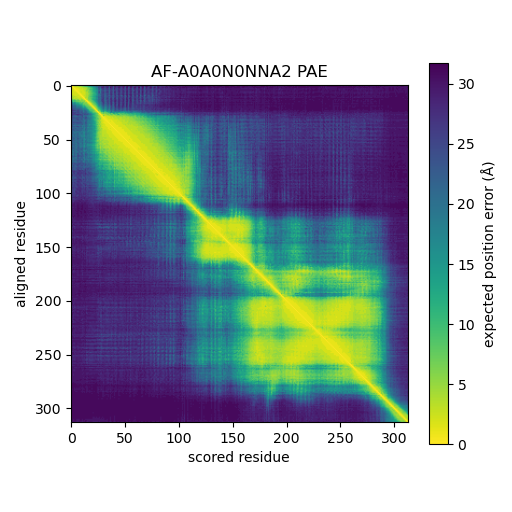02 ? -7.517 -41.545 21.643 1.00 86.62 102 ARG A N 1
ATOM 840 C CA . ARG A 1 102 ? -7.540 -41.883 23.082 1.00 86.62 102 ARG A CA 1
ATOM 841 C C . ARG A 1 102 ? -8.020 -40.729 23.974 1.00 86.62 102 ARG A C 1
ATOM 843 O O . ARG A 1 102 ? -8.600 -40.990 25.022 1.00 86.62 102 ARG A O 1
ATOM 850 N N . LEU A 1 103 ? -7.774 -39.482 23.575 1.00 82.50 103 LEU A N 1
ATOM 851 C CA . LEU A 1 103 ? -8.204 -38.268 24.281 1.00 82.50 103 LEU A CA 1
ATOM 852 C C . LEU A 1 103 ? -9.590 -37.753 23.838 1.00 82.50 103 LEU A C 1
ATOM 854 O O . LEU A 1 103 ? -10.065 -36.767 24.391 1.00 82.50 103 LEU A O 1
ATOM 858 N N . GLY A 1 104 ? -10.235 -38.386 22.850 1.00 81.56 104 GLY A N 1
ATOM 859 C CA . GLY A 1 104 ? -11.519 -37.939 22.296 1.00 81.56 104 GLY A CA 1
ATOM 860 C C . GLY A 1 104 ? -11.444 -36.658 21.452 1.00 81.56 104 GLY A C 1
ATOM 861 O O . GLY A 1 104 ? -12.472 -36.033 21.206 1.00 81.56 104 GLY A O 1
ATOM 862 N N . LEU A 1 105 ? -10.248 -36.247 21.013 1.00 79.81 105 LEU A N 1
ATOM 863 C CA . LEU A 1 105 ? -10.055 -35.051 20.188 1.00 79.81 105 LEU A CA 1
ATOM 864 C C . LEU A 1 105 ? -10.252 -35.359 18.691 1.00 79.81 105 LEU A C 1
ATOM 866 O O . LEU A 1 105 ? -9.848 -36.434 18.234 1.00 79.81 105 LEU A O 1
ATOM 870 N N . PRO A 1 106 ? -10.798 -34.410 17.904 1.00 76.25 106 PRO A N 1
ATOM 871 C CA . PRO A 1 106 ? -10.924 -34.565 16.459 1.00 76.25 106 PRO A CA 1
ATOM 872 C C . PRO A 1 106 ? -9.552 -34.722 15.764 1.00 76.25 106 PRO A C 1
ATOM 874 O O . PRO A 1 106 ? -8.523 -34.247 16.276 1.00 76.25 106 PRO A O 1
ATOM 877 N N . PRO A 1 107 ? -9.516 -35.406 14.602 1.00 71.56 107 PRO A N 1
ATOM 878 C CA . PRO A 1 107 ? -8.284 -35.650 13.857 1.00 71.56 107 PRO A CA 1
ATOM 879 C C . PRO A 1 107 ? -7.629 -34.343 13.384 1.00 71.56 107 PRO A C 1
ATOM 881 O O . PRO A 1 107 ? -8.302 -33.336 13.166 1.00 71.56 107 PRO A O 1
ATOM 884 N N . LEU A 1 108 ? -6.302 -34.366 13.228 1.00 64.62 108 LEU A N 1
ATOM 885 C CA . LEU A 1 108 ? -5.577 -33.311 12.512 1.00 64.62 108 LEU A CA 1
ATOM 886 C C . LEU A 1 108 ? -6.013 -33.296 11.037 1.00 64.62 108 LEU A C 1
ATOM 888 O O . LEU A 1 108 ? -6.146 -34.377 10.460 1.00 64.62 108 LEU A O 1
ATOM 892 N N . PRO A 1 109 ? -6.180 -32.118 10.409 1.00 61.59 109 PRO A N 1
ATOM 893 C CA . PRO A 1 109 ? -6.132 -32.027 8.955 1.00 61.59 109 PRO A CA 1
ATOM 894 C C . PRO A 1 109 ? -4.738 -32.448 8.462 1.00 61.59 109 PRO A C 1
ATOM 896 O O . PRO A 1 109 ? -3.733 -32.153 9.106 1.00 61.59 109 PRO A O 1
ATOM 899 N N . GLU A 1 110 ? -4.678 -33.130 7.319 1.00 59.50 110 GLU A N 1
ATOM 900 C CA . GLU A 1 110 ? -3.447 -33.755 6.798 1.00 59.50 110 GLU A CA 1
ATOM 901 C C . GLU A 1 110 ? -2.388 -32.740 6.321 1.00 59.50 110 GLU A C 1
ATOM 903 O O . GLU A 1 110 ? -1.216 -33.082 6.185 1.00 59.50 110 GLU A O 1
ATOM 908 N N . ASN A 1 111 ? -2.779 -31.475 6.136 1.00 47.91 111 ASN A N 1
ATOM 909 C CA . ASN A 1 111 ? -1.924 -30.398 5.643 1.00 47.91 111 ASN A CA 1
ATOM 910 C C . ASN A 1 111 ? -1.613 -29.416 6.785 1.00 47.91 111 ASN A C 1
ATOM 912 O O . ASN A 1 111 ? -2.452 -28.584 7.132 1.00 47.91 111 ASN A O 1
ATOM 916 N N . GLY A 1 112 ? -0.424 -29.527 7.387 1.00 50.88 112 GLY A N 1
ATOM 917 C CA . GLY A 1 112 ? -0.058 -28.730 8.570 1.00 50.88 112 GLY A CA 1
ATOM 918 C C . GLY A 1 112 ? 1.440 -28.578 8.856 1.00 50.88 112 GLY A C 1
ATOM 919 O O . GLY A 1 112 ? 1.799 -28.188 9.963 1.00 50.88 112 GLY A O 1
ATOM 920 N N . ALA A 1 113 ? 2.311 -28.879 7.890 1.00 44.75 113 ALA A N 1
ATOM 921 C CA . ALA A 1 113 ? 3.749 -28.630 7.980 1.00 44.75 113 ALA A CA 1
ATOM 922 C C . ALA A 1 113 ? 4.126 -27.443 7.076 1.00 44.75 113 ALA A C 1
ATOM 924 O O . ALA A 1 113 ? 4.629 -27.627 5.970 1.00 44.75 113 ALA A O 1
ATOM 925 N N . GLU A 1 114 ? 3.836 -26.220 7.533 1.00 50.25 114 GLU A N 1
ATOM 926 C CA . GLU A 1 114 ? 4.263 -24.993 6.849 1.00 50.25 114 GLU A CA 1
ATOM 927 C C . GLU A 1 114 ? 5.794 -24.865 6.924 1.00 50.25 114 GLU A C 1
ATOM 929 O O . GLU A 1 114 ? 6.365 -24.575 7.976 1.00 50.25 114 GLU A O 1
ATOM 934 N N . ASP A 1 115 ? 6.462 -25.115 5.798 1.00 47.28 115 ASP A N 1
ATOM 935 C CA . ASP A 1 115 ? 7.917 -25.046 5.676 1.00 47.28 115 ASP A CA 1
ATOM 936 C C . ASP A 1 115 ? 8.374 -23.569 5.766 1.00 47.28 115 ASP A C 1
ATOM 938 O O . ASP A 1 115 ? 8.015 -22.767 4.898 1.00 47.28 115 ASP A O 1
ATOM 942 N N . PRO A 1 116 ? 9.151 -23.145 6.786 1.00 52.12 116 PRO A N 1
ATOM 943 C CA . PRO A 1 116 ? 9.394 -21.722 7.075 1.00 52.12 116 PRO A CA 1
ATOM 944 C C . PRO A 1 116 ? 10.238 -20.985 6.017 1.00 52.12 116 PRO A C 1
ATOM 946 O O . PRO A 1 116 ? 10.422 -19.766 6.105 1.00 52.12 116 PRO A O 1
ATOM 949 N N . SER A 1 117 ? 10.764 -21.704 5.021 1.00 50.62 117 SER A N 1
ATOM 950 C CA . SER A 1 117 ? 11.460 -21.131 3.864 1.00 50.62 117 SER A CA 1
ATOM 951 C C . SER A 1 117 ? 10.625 -21.115 2.576 1.00 50.62 117 SER A C 1
ATOM 953 O O . SER A 1 117 ? 11.086 -20.539 1.588 1.00 50.62 117 SER A O 1
ATOM 955 N N . ALA A 1 118 ? 9.434 -21.717 2.552 1.00 53.16 118 ALA A N 1
ATOM 956 C CA . ALA A 1 118 ? 8.562 -21.667 1.386 1.00 53.16 118 ALA A CA 1
ATOM 957 C C . ALA A 1 118 ? 7.943 -20.269 1.221 1.00 53.16 118 ALA A C 1
ATOM 959 O O . ALA A 1 118 ? 7.585 -19.598 2.196 1.00 53.16 118 ALA A O 1
ATOM 960 N N . VAL A 1 119 ? 7.789 -19.829 -0.031 1.00 55.41 119 VAL A N 1
ATOM 961 C CA . VAL A 1 119 ? 6.844 -18.750 -0.341 1.00 55.41 119 VAL A CA 1
ATOM 962 C C . VAL A 1 119 ? 5.448 -19.307 -0.033 1.00 55.41 119 VAL A C 1
ATOM 964 O O . VAL A 1 119 ? 5.129 -20.396 -0.513 1.00 55.41 119 VAL A O 1
ATOM 967 N N . PRO A 1 120 ? 4.639 -18.630 0.798 1.00 56.06 120 PRO A N 1
ATOM 968 C CA . PRO A 1 120 ? 3.349 -19.160 1.224 1.00 56.06 120 PRO A CA 1
ATOM 969 C C . PRO A 1 120 ? 2.423 -19.347 0.015 1.00 56.06 120 PRO A C 1
ATOM 971 O O . PRO A 1 120 ? 2.384 -18.492 -0.874 1.00 56.06 120 PRO A O 1
ATOM 974 N N . GLU A 1 121 ? 1.675 -20.453 -0.026 1.00 51.47 121 GLU A N 1
ATOM 975 C CA . GLU A 1 121 ? 0.813 -20.772 -1.170 1.00 51.47 121 GLU A CA 1
ATOM 976 C C . GLU A 1 121 ? -0.187 -19.639 -1.462 1.00 51.47 121 GLU A C 1
ATOM 978 O O . GLU A 1 121 ? -0.866 -19.119 -0.572 1.00 51.47 121 GLU A O 1
ATOM 983 N N . GLY A 1 122 ? -0.276 -19.247 -2.737 1.00 60.94 122 GLY A N 1
ATOM 984 C CA . GLY A 1 122 ? -1.174 -18.185 -3.201 1.00 60.94 122 GLY A CA 1
ATOM 985 C C . GLY A 1 122 ? -0.635 -16.754 -3.077 1.00 60.94 122 GLY A C 1
ATOM 986 O O . GLY A 1 122 ? -1.420 -15.811 -3.185 1.00 60.94 122 GLY A O 1
ATOM 987 N N . PHE A 1 123 ? 0.671 -16.566 -2.866 1.00 66.06 123 PHE A N 1
ATOM 988 C CA . PHE A 1 123 ? 1.316 -15.252 -2.887 1.00 66.06 123 PHE A CA 1
ATOM 989 C C . PHE A 1 123 ? 2.370 -15.153 -3.997 1.00 66.06 123 PHE A C 1
ATOM 991 O O . PHE A 1 123 ? 3.218 -16.029 -4.138 1.00 66.06 123 PHE A O 1
ATOM 998 N N . GLU A 1 124 ? 2.312 -14.078 -4.785 1.00 77.12 124 GLU A N 1
ATOM 999 C CA . GLU A 1 124 ? 3.286 -13.806 -5.847 1.00 77.12 124 GLU A CA 1
ATOM 1000 C C . GLU A 1 124 ? 4.649 -13.424 -5.249 1.00 77.12 124 GLU A C 1
ATOM 1002 O O . GLU A 1 124 ? 4.734 -12.683 -4.267 1.00 77.12 124 GLU A O 1
ATOM 1007 N N . ASP A 1 125 ? 5.729 -13.927 -5.845 1.00 82.88 125 ASP A N 1
ATOM 1008 C CA . ASP A 1 125 ? 7.087 -13.594 -5.418 1.00 82.88 125 ASP A CA 1
ATOM 1009 C C . ASP A 1 125 ? 7.473 -12.199 -5.943 1.00 82.88 125 ASP A C 1
ATOM 1011 O O . ASP A 1 125 ? 7.580 -11.974 -7.151 1.00 82.88 125 ASP A O 1
ATOM 1015 N N . VAL A 1 126 ? 7.616 -11.229 -5.034 1.00 86.44 126 VAL A N 1
ATOM 1016 C CA . VAL A 1 126 ? 7.860 -9.817 -5.369 1.00 86.44 126 VAL A CA 1
ATOM 1017 C C . VAL A 1 126 ? 9.338 -9.485 -5.158 1.00 86.44 126 VAL A C 1
ATOM 1019 O O . VAL A 1 126 ? 9.801 -9.583 -4.019 1.00 86.44 126 VAL A O 1
ATOM 1022 N N . PRO A 1 127 ? 10.062 -8.979 -6.181 1.00 91.44 127 PRO A N 1
ATOM 1023 C CA . PRO A 1 127 ? 11.481 -8.653 -6.073 1.00 91.44 127 PRO A CA 1
ATOM 1024 C C . PRO A 1 127 ? 11.825 -7.796 -4.849 1.00 91.44 127 PRO A C 1
ATOM 1026 O O . PRO A 1 127 ? 11.129 -6.833 -4.516 1.00 91.44 127 PRO A O 1
ATOM 1029 N N . ASP A 1 128 ? 12.940 -8.122 -4.195 1.00 87.44 128 ASP A N 1
ATOM 1030 C CA . ASP A 1 128 ? 13.274 -7.609 -2.860 1.00 87.44 128 ASP A CA 1
ATOM 1031 C C . ASP A 1 128 ? 13.409 -6.070 -2.795 1.00 87.44 128 ASP A C 1
ATOM 1033 O O . ASP A 1 128 ? 13.137 -5.458 -1.759 1.00 87.44 128 ASP A O 1
ATOM 1037 N N . ASP A 1 129 ? 13.761 -5.424 -3.911 1.00 90.06 129 ASP A N 1
ATOM 1038 C CA . ASP A 1 129 ? 13.818 -3.962 -4.034 1.00 90.06 129 ASP A CA 1
ATOM 1039 C C . ASP A 1 129 ? 12.439 -3.311 -4.180 1.00 90.06 129 ASP A C 1
ATOM 1041 O O . ASP A 1 129 ? 12.153 -2.316 -3.506 1.00 90.06 129 ASP A O 1
ATOM 1045 N N . GLU A 1 130 ? 11.538 -3.897 -4.971 1.00 92.00 130 GLU A N 1
ATOM 1046 C CA . GLU A 1 130 ? 10.146 -3.445 -5.022 1.00 92.00 130 GLU A CA 1
ATOM 1047 C C . GLU A 1 130 ? 9.466 -3.611 -3.667 1.00 92.00 130 GLU A C 1
ATOM 1049 O O . GLU A 1 130 ? 8.735 -2.727 -3.220 1.00 92.00 130 GLU A O 1
ATOM 1054 N N . LEU A 1 131 ? 9.728 -4.731 -2.994 1.00 91.88 131 LEU A N 1
ATOM 1055 C CA . LEU A 1 131 ? 9.189 -5.049 -1.679 1.00 91.88 131 LEU A CA 1
ATOM 1056 C C . LEU A 1 131 ? 9.589 -3.989 -0.640 1.00 91.88 131 LEU A C 1
ATOM 1058 O O . LEU A 1 131 ? 8.744 -3.520 0.127 1.00 91.88 131 LEU A O 1
ATOM 1062 N N . ARG A 1 132 ? 10.849 -3.530 -0.664 1.00 91.81 132 ARG A N 1
ATOM 1063 C CA . ARG A 1 132 ? 11.338 -2.410 0.165 1.00 91.81 132 ARG A CA 1
ATOM 1064 C C . ARG A 1 132 ? 10.626 -1.094 -0.152 1.00 91.81 132 ARG A C 1
ATOM 1066 O O . ARG A 1 132 ? 10.282 -0.364 0.778 1.00 91.81 132 ARG A O 1
ATOM 1073 N N . LEU A 1 133 ? 10.404 -0.775 -1.430 1.00 93.56 133 LEU A N 1
ATOM 1074 C CA . LEU A 1 133 ? 9.687 0.440 -1.846 1.00 93.56 133 LEU A CA 1
ATOM 1075 C C . LEU A 1 133 ? 8.213 0.400 -1.411 1.00 93.56 133 LEU A C 1
ATOM 1077 O O . LEU A 1 133 ? 7.729 1.352 -0.797 1.00 93.56 133 LEU A O 1
ATOM 1081 N N . LYS A 1 134 ? 7.535 -0.729 -1.643 1.00 90.69 134 LYS A N 1
ATOM 1082 C CA . LYS A 1 134 ? 6.151 -1.000 -1.225 1.00 90.69 134 LYS A CA 1
ATOM 1083 C C . LYS A 1 134 ? 5.994 -0.869 0.302 1.00 90.69 134 LYS A C 1
ATOM 1085 O O . LYS A 1 134 ? 5.079 -0.192 0.768 1.00 90.69 134 LYS A O 1
ATOM 1090 N N . LEU A 1 135 ? 6.926 -1.416 1.088 1.00 93.31 135 LEU A N 1
ATOM 1091 C CA . LEU A 1 135 ? 6.952 -1.273 2.554 1.00 93.31 135 LEU A CA 1
ATOM 1092 C C . LEU A 1 135 ? 7.189 0.171 3.025 1.00 93.31 135 LEU A C 1
ATOM 1094 O O . LEU A 1 135 ? 6.511 0.618 3.950 1.00 93.31 135 LEU A O 1
ATOM 1098 N N . ARG A 1 136 ? 8.093 0.923 2.379 1.00 92.50 136 ARG A N 1
ATOM 1099 C CA . ARG A 1 136 ? 8.304 2.352 2.683 1.00 92.50 136 ARG A CA 1
ATOM 1100 C C . ARG A 1 136 ? 7.056 3.189 2.397 1.00 92.50 136 ARG A C 1
ATOM 1102 O O . ARG A 1 136 ? 6.721 4.044 3.209 1.00 92.50 136 ARG A O 1
ATOM 1109 N N . GLY A 1 137 ? 6.337 2.913 1.304 1.00 88.94 137 GLY A N 1
ATOM 1110 C CA . GLY A 1 137 ? 5.047 3.551 1.007 1.00 88.94 137 GLY A CA 1
ATOM 1111 C C . GLY A 1 137 ? 3.991 3.293 2.091 1.00 88.94 137 GLY A C 1
ATOM 1112 O O . GLY A 1 137 ? 3.261 4.201 2.483 1.00 88.94 137 GLY A O 1
ATOM 1113 N N . LEU A 1 138 ? 3.986 2.089 2.670 1.00 86.94 138 LEU A N 1
ATOM 1114 C CA . LEU A 1 138 ? 3.159 1.728 3.830 1.00 86.94 138 LEU A CA 1
ATOM 1115 C C . LEU A 1 138 ? 3.700 2.255 5.178 1.00 86.94 138 LEU A C 1
ATOM 1117 O O . LEU A 1 138 ? 3.181 1.879 6.228 1.00 86.94 138 LEU A O 1
ATOM 1121 N N . HIS A 1 139 ? 4.722 3.121 5.169 1.00 87.19 139 HIS A N 1
ATOM 1122 C CA . HIS A 1 139 ? 5.358 3.701 6.361 1.00 87.19 139 HIS A CA 1
ATOM 1123 C C . HIS A 1 139 ? 5.937 2.642 7.324 1.00 87.19 139 HIS A C 1
ATOM 1125 O O . HIS A 1 139 ? 5.982 2.833 8.539 1.00 87.19 139 HIS A O 1
ATOM 1131 N N . GLN A 1 140 ? 6.394 1.512 6.778 1.00 90.12 140 GLN A N 1
ATOM 1132 C CA . GLN A 1 140 ? 7.012 0.410 7.518 1.00 90.12 140 GLN A CA 1
ATOM 1133 C C . GLN A 1 140 ? 8.527 0.344 7.258 1.00 90.12 140 GLN A C 1
ATOM 1135 O O . GLN A 1 140 ? 8.992 0.761 6.191 1.00 90.12 140 GLN A O 1
ATOM 1140 N N . PRO A 1 141 ? 9.328 -0.199 8.198 1.00 92.19 141 PRO A N 1
ATOM 1141 C CA . PRO A 1 141 ? 10.758 -0.392 7.983 1.00 92.19 141 PRO A CA 1
ATOM 1142 C C . PRO A 1 141 ? 11.016 -1.285 6.760 1.00 92.19 141 PRO A C 1
ATOM 1144 O O . PRO A 1 141 ? 10.343 -2.292 6.544 1.00 92.19 141 PRO A O 1
ATOM 1147 N N . ALA A 1 142 ? 12.019 -0.923 5.957 1.00 89.38 142 ALA A N 1
ATOM 1148 C CA . ALA A 1 142 ? 12.338 -1.632 4.714 1.00 89.38 142 ALA A CA 1
ATOM 1149 C C . ALA A 1 142 ? 12.868 -3.061 4.954 1.00 89.38 142 ALA A C 1
ATOM 1151 O O . ALA A 1 142 ? 12.639 -3.946 4.137 1.00 89.38 142 ALA A O 1
ATOM 1152 N N . SER A 1 143 ? 13.543 -3.289 6.083 1.00 89.44 143 SER A N 1
ATOM 1153 C CA . SER A 1 143 ? 13.927 -4.605 6.605 1.00 89.44 143 SER A CA 1
ATOM 1154 C C . SER A 1 143 ? 13.973 -4.528 8.128 1.00 89.44 143 SER A C 1
ATOM 1156 O O . SER A 1 143 ? 14.340 -3.488 8.678 1.00 89.44 143 SER A O 1
ATOM 1158 N N . VAL A 1 144 ? 13.631 -5.622 8.802 1.00 90.81 144 VAL A N 1
ATOM 1159 C CA . VAL A 1 144 ? 13.890 -5.823 10.237 1.00 90.81 144 VAL A CA 1
ATOM 1160 C C . VAL A 1 144 ? 15.189 -6.627 10.409 1.00 90.81 144 VAL A C 1
ATOM 1162 O O . VAL A 1 144 ? 15.707 -7.203 9.449 1.00 90.81 144 VAL A O 1
ATOM 1165 N N . PHE A 1 145 ? 15.771 -6.602 11.611 1.00 90.06 145 PHE A N 1
ATOM 1166 C CA . PHE A 1 145 ? 16.977 -7.363 11.941 1.00 90.06 145 PHE A CA 1
ATOM 1167 C C . PHE A 1 145 ? 16.758 -8.870 11.724 1.00 90.06 145 PHE A C 1
ATOM 1169 O O . PHE A 1 145 ? 15.734 -9.406 12.140 1.00 90.06 145 PHE A O 1
ATOM 1176 N N . ALA A 1 146 ? 17.723 -9.531 11.076 1.00 87.56 146 ALA A N 1
ATOM 1177 C CA . ALA A 1 146 ? 17.693 -10.957 10.721 1.00 87.56 146 ALA A CA 1
ATOM 1178 C C . ALA A 1 146 ? 16.469 -11.424 9.888 1.00 87.56 146 ALA A C 1
ATOM 1180 O O . ALA A 1 146 ? 16.157 -12.611 9.854 1.00 87.56 146 ALA A O 1
ATOM 1181 N N . GLU A 1 147 ? 15.781 -10.515 9.189 1.00 90.00 147 GLU A N 1
ATOM 1182 C CA . GLU A 1 147 ? 14.609 -10.844 8.370 1.00 90.00 147 GLU A CA 1
ATOM 1183 C C . GLU A 1 147 ? 14.985 -11.429 6.993 1.00 90.00 147 GLU A C 1
ATOM 1185 O O . GLU A 1 147 ? 15.636 -10.766 6.179 1.00 90.00 147 GLU A O 1
ATOM 1190 N N . THR A 1 148 ? 14.514 -12.648 6.707 1.00 90.62 148 THR A N 1
ATOM 1191 C CA . THR A 1 148 ? 14.624 -13.302 5.390 1.00 90.62 148 THR A CA 1
ATOM 1192 C C . THR A 1 148 ? 13.664 -12.695 4.360 1.00 90.62 148 THR A C 1
ATOM 1194 O O . THR A 1 148 ? 12.696 -12.014 4.704 1.00 90.62 148 THR A O 1
ATOM 1197 N N . HIS A 1 149 ? 13.895 -12.968 3.072 1.00 89.19 149 HIS A N 1
ATOM 1198 C CA . HIS A 1 149 ? 13.011 -12.510 1.995 1.00 89.19 149 HIS A CA 1
ATOM 1199 C C . HIS A 1 149 ? 11.573 -13.045 2.150 1.00 89.19 149 HIS A C 1
ATOM 1201 O O . HIS A 1 149 ? 10.624 -12.262 2.128 1.00 89.19 149 HIS A O 1
ATOM 1207 N N . SER A 1 150 ? 11.411 -14.344 2.443 1.00 88.19 150 SER A N 1
ATOM 1208 C CA . SER A 1 150 ? 10.105 -14.971 2.708 1.00 88.19 150 SER A CA 1
ATOM 1209 C C . SER A 1 150 ? 9.372 -14.339 3.898 1.00 88.19 150 SER A C 1
ATOM 1211 O O . SER A 1 150 ? 8.165 -14.102 3.819 1.00 88.19 150 SER A O 1
ATOM 1213 N N . ALA A 1 151 ? 10.081 -13.998 4.981 1.00 88.94 151 ALA A N 1
ATOM 1214 C CA . ALA A 1 151 ? 9.505 -13.305 6.135 1.00 88.94 151 ALA A CA 1
ATOM 1215 C C . ALA A 1 151 ? 9.082 -11.864 5.792 1.00 88.94 151 ALA A C 1
ATOM 1217 O O . ALA A 1 151 ? 8.013 -11.410 6.212 1.00 88.94 151 ALA A O 1
ATOM 1218 N N . ARG A 1 152 ? 9.870 -11.162 4.966 1.00 91.00 152 ARG A N 1
ATOM 1219 C CA . ARG A 1 152 ? 9.548 -9.809 4.487 1.00 91.00 152 ARG A CA 1
ATOM 1220 C C . ARG A 1 152 ? 8.326 -9.801 3.564 1.00 91.00 152 ARG A C 1
ATOM 1222 O O . ARG A 1 152 ? 7.473 -8.921 3.710 1.00 91.00 152 ARG A O 1
ATOM 1229 N N . LEU A 1 153 ? 8.209 -10.789 2.670 1.00 90.88 153 LEU A N 1
ATOM 1230 C CA . LEU A 1 153 ? 7.028 -11.018 1.827 1.00 90.88 153 LEU A CA 1
ATOM 1231 C C . LEU A 1 153 ? 5.794 -11.295 2.689 1.00 90.88 153 LEU A C 1
ATOM 1233 O O . LEU A 1 153 ? 4.792 -10.593 2.559 1.00 90.88 153 LEU A O 1
ATOM 1237 N N . HIS A 1 154 ? 5.887 -12.234 3.638 1.00 88.19 154 HIS A N 1
ATOM 1238 C CA . HIS A 1 154 ? 4.826 -12.502 4.613 1.00 88.19 154 HIS A CA 1
ATOM 1239 C C . HIS A 1 154 ? 4.390 -11.233 5.352 1.00 88.19 154 HIS A C 1
ATOM 1241 O O . HIS A 1 154 ? 3.191 -10.986 5.486 1.00 88.19 154 HIS A O 1
ATOM 1247 N N . ARG A 1 155 ? 5.332 -10.398 5.819 1.00 90.56 155 ARG A N 1
ATOM 1248 C CA . ARG A 1 155 ? 5.003 -9.132 6.490 1.00 90.56 155 ARG A CA 1
ATOM 1249 C C . ARG A 1 155 ? 4.257 -8.186 5.556 1.00 90.56 155 ARG A C 1
ATOM 1251 O O . ARG A 1 155 ? 3.215 -7.667 5.951 1.00 90.56 155 ARG A O 1
ATOM 1258 N N . TYR A 1 156 ? 4.766 -7.961 4.345 1.00 91.25 156 TYR A N 1
ATOM 1259 C CA . TYR A 1 156 ? 4.115 -7.108 3.350 1.00 91.25 156 TYR A CA 1
ATOM 1260 C C . TYR A 1 156 ? 2.686 -7.579 3.065 1.00 91.25 156 TYR A C 1
ATOM 1262 O O . TYR A 1 156 ? 1.738 -6.811 3.222 1.00 91.25 156 TYR A O 1
ATOM 1270 N N . TYR A 1 157 ? 2.511 -8.860 2.756 1.00 88.88 157 TYR A N 1
ATOM 1271 C CA . TYR A 1 157 ? 1.204 -9.424 2.464 1.00 88.88 157 TYR A CA 1
ATOM 1272 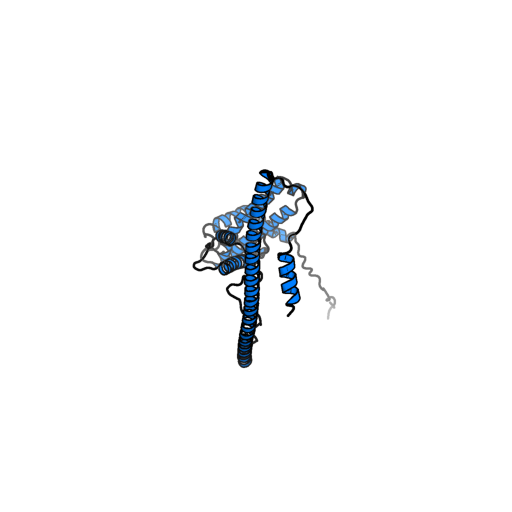C C . TYR A 1 157 ? 0.263 -9.454 3.670 1.00 88.88 157 TYR A C 1
ATOM 1274 O O . TYR A 1 157 ? -0.933 -9.234 3.500 1.00 88.88 157 TYR A O 1
ATOM 1282 N N . LYS A 1 158 ? 0.767 -9.647 4.893 1.00 88.19 158 LYS A N 1
ATOM 1283 C CA . LYS A 1 158 ? -0.023 -9.529 6.130 1.00 88.19 158 LYS A CA 1
ATOM 1284 C C . LYS A 1 158 ? -0.513 -8.099 6.357 1.00 88.19 158 LYS A C 1
ATOM 1286 O O . LYS A 1 158 ? -1.641 -7.917 6.808 1.00 88.19 158 LYS A O 1
ATOM 1291 N N . LEU A 1 159 ? 0.298 -7.092 6.028 1.00 85.88 159 LEU A N 1
ATOM 1292 C CA . LEU A 1 159 ? -0.094 -5.681 6.086 1.00 85.88 159 LEU A CA 1
ATOM 1293 C C . LEU A 1 159 ? -1.134 -5.348 5.011 1.00 85.88 159 LEU A C 1
ATOM 1295 O O . LEU A 1 159 ? -2.178 -4.798 5.343 1.00 85.88 159 LEU A O 1
ATOM 1299 N N . VAL A 1 160 ? -0.900 -5.744 3.755 1.00 84.81 160 VAL A N 1
ATOM 1300 C CA . VAL A 1 160 ? -1.860 -5.543 2.655 1.00 84.81 160 VAL A CA 1
ATOM 1301 C C . VAL A 1 160 ? -3.183 -6.249 2.952 1.00 84.81 160 VAL A C 1
ATOM 1303 O O . VAL A 1 160 ? -4.231 -5.611 2.888 1.00 84.81 160 VAL A O 1
ATOM 1306 N N . LYS A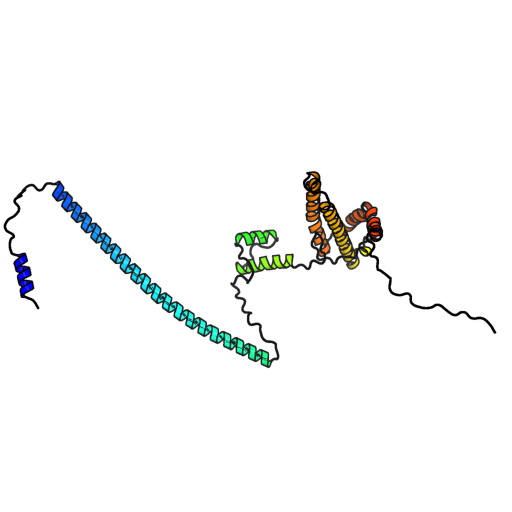 1 161 ? -3.153 -7.525 3.369 1.00 79.75 161 LYS A N 1
ATOM 1307 C CA . LYS A 1 161 ? -4.355 -8.252 3.802 1.00 79.75 161 LYS A CA 1
ATOM 1308 C C . LYS A 1 161 ? -5.050 -7.529 4.954 1.00 79.75 161 LYS A C 1
ATOM 1310 O O . LYS A 1 161 ? -6.252 -7.354 4.862 1.00 79.75 161 LYS A O 1
ATOM 1315 N N . LYS A 1 162 ? -4.331 -7.039 5.973 1.00 74.94 162 LYS A N 1
ATOM 1316 C CA . LYS A 1 162 ? -4.923 -6.281 7.093 1.00 74.94 162 LYS A CA 1
ATOM 1317 C C . LYS A 1 162 ? -5.597 -4.975 6.653 1.00 74.94 162 LYS A C 1
ATOM 1319 O O . LYS A 1 162 ? -6.634 -4.632 7.211 1.00 74.94 162 LYS A O 1
ATOM 1324 N N . GLU A 1 163 ? -5.028 -4.246 5.694 1.00 65.75 163 GLU A N 1
ATOM 1325 C CA . GLU A 1 163 ? -5.639 -3.014 5.174 1.00 65.75 163 GLU A CA 1
ATOM 1326 C C . GLU A 1 163 ? -6.872 -3.299 4.305 1.00 65.75 163 GLU A C 1
ATOM 1328 O O . GLU A 1 163 ? -7.877 -2.601 4.427 1.00 65.75 163 GLU A O 1
ATOM 1333 N N . VAL A 1 164 ? -6.837 -4.360 3.491 1.00 65.12 164 VAL A N 1
ATOM 1334 C CA . VAL A 1 164 ? -7.983 -4.809 2.679 1.00 65.12 164 VAL A CA 1
ATOM 1335 C C . VAL A 1 164 ? -9.083 -5.446 3.542 1.00 65.12 164 VAL A C 1
ATOM 1337 O O . VAL A 1 164 ? -10.263 -5.265 3.260 1.00 65.12 164 VAL A O 1
ATOM 1340 N N . SER A 1 165 ? -8.719 -6.161 4.611 1.00 58.41 165 SER A N 1
ATOM 1341 C CA . SER A 1 165 ? -9.637 -6.912 5.478 1.00 58.41 165 SER A CA 1
ATOM 1342 C C . SER A 1 165 ? -10.139 -6.127 6.692 1.00 58.41 165 SER A C 1
ATOM 1344 O O . SER A 1 165 ? -10.678 -6.738 7.620 1.00 58.41 165 SER A O 1
ATOM 1346 N N . ARG A 1 166 ? -9.960 -4.799 6.747 1.00 62.44 166 ARG A N 1
ATOM 1347 C CA . ARG A 1 166 ? -10.706 -3.987 7.721 1.00 62.44 166 ARG A CA 1
ATOM 1348 C C . ARG A 1 166 ? -12.196 -4.143 7.385 1.00 62.44 166 ARG A C 1
ATOM 1350 O O . ARG A 1 166 ? -12.546 -3.904 6.230 1.00 62.44 166 ARG A O 1
ATOM 1357 N N . PRO A 1 167 ? -13.067 -4.558 8.324 1.00 60.81 167 PRO A N 1
ATOM 1358 C CA . PRO A 1 167 ? -14.475 -4.785 8.019 1.00 60.81 167 PRO A CA 1
ATOM 1359 C C . PRO A 1 167 ? -15.128 -3.465 7.600 1.00 60.81 167 PRO A C 1
ATOM 1361 O O . PRO A 1 167 ? -15.342 -2.577 8.423 1.00 60.81 167 PRO A O 1
ATOM 1364 N N . GLN A 1 168 ? -15.404 -3.326 6.304 1.00 63.31 168 GLN A N 1
ATOM 1365 C CA . GLN A 1 168 ? -16.096 -2.166 5.755 1.00 63.31 168 GLN A CA 1
ATOM 1366 C C . GLN A 1 168 ? -17.572 -2.277 6.135 1.00 63.31 168 GLN A C 1
ATOM 1368 O O . GLN A 1 168 ? -18.267 -3.181 5.671 1.00 63.31 168 GLN A O 1
ATOM 1373 N N . LEU A 1 169 ? -18.034 -1.387 7.01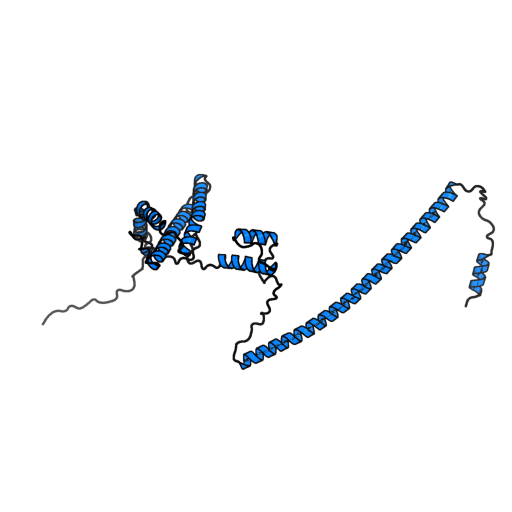4 1.00 70.88 169 LEU A N 1
ATOM 1374 C CA . LEU A 1 169 ? -19.429 -1.354 7.462 1.00 70.88 169 LEU A CA 1
ATOM 1375 C C . LEU A 1 169 ? -20.296 -0.467 6.557 1.00 70.88 169 LEU A C 1
ATOM 1377 O O . LEU A 1 169 ? -21.506 -0.671 6.484 1.00 70.88 169 LEU A O 1
ATOM 1381 N N . SER A 1 170 ? -19.690 0.474 5.824 1.00 72.31 170 SER A N 1
ATOM 1382 C CA . SER A 1 170 ? -20.365 1.287 4.809 1.00 72.31 170 SER A CA 1
ATOM 1383 C C . SER A 1 170 ? -19.970 0.875 3.385 1.00 72.31 170 SER A C 1
ATOM 1385 O O . SER A 1 170 ? -18.810 0.585 3.096 1.00 72.31 170 SER A O 1
ATOM 1387 N N . LYS A 1 171 ? -20.940 0.907 2.460 1.00 72.94 171 LYS A N 1
ATOM 1388 C CA . LYS A 1 171 ? -20.734 0.712 1.007 1.00 72.94 171 LYS A CA 1
ATOM 1389 C C . LYS A 1 171 ? -20.420 2.032 0.274 1.00 72.94 171 LYS A C 1
ATOM 1391 O O . LYS A 1 171 ? -20.706 2.170 -0.911 1.00 72.94 171 LYS A O 1
ATOM 1396 N N . GLY A 1 172 ? -19.925 3.031 1.005 1.00 77.25 172 GLY A N 1
ATOM 1397 C CA . GLY A 1 172 ? -19.724 4.393 0.510 1.00 77.25 172 GLY A CA 1
ATOM 1398 C C . GLY A 1 172 ? -18.491 4.552 -0.390 1.00 77.25 172 GLY A C 1
ATOM 1399 O O . GLY A 1 172 ? -17.615 3.687 -0.399 1.00 77.25 172 GLY A O 1
ATOM 1400 N N . PRO A 1 173 ? -18.361 5.688 -1.103 1.00 82.00 173 PRO A N 1
ATOM 1401 C CA . PRO A 1 173 ? -17.188 5.983 -1.930 1.00 82.00 173 PRO A CA 1
ATOM 1402 C C . PRO A 1 173 ? -15.902 6.183 -1.110 1.00 82.00 173 PRO A C 1
ATOM 1404 O O . PRO A 1 173 ? -14.807 6.097 -1.662 1.00 82.00 173 PRO A O 1
ATOM 1407 N N . ILE A 1 174 ? -16.023 6.427 0.201 1.00 83.88 174 ILE A N 1
ATOM 1408 C CA . ILE A 1 174 ? -14.921 6.367 1.166 1.00 83.88 174 ILE A CA 1
ATOM 1409 C C . ILE A 1 174 ? -15.132 5.110 2.030 1.00 83.88 174 ILE A C 1
ATOM 1411 O O . ILE A 1 174 ? -16.150 5.027 2.722 1.00 83.88 174 ILE A O 1
ATOM 1415 N N . PRO A 1 175 ? -14.206 4.130 2.016 1.00 80.06 175 PRO A N 1
ATOM 1416 C CA . PRO A 1 175 ? -14.376 2.876 2.745 1.00 80.06 175 PRO A CA 1
ATOM 1417 C C . PRO A 1 175 ? -14.204 3.095 4.250 1.00 80.06 175 PRO A C 1
ATOM 1419 O O . PRO A 1 175 ? -13.089 3.377 4.710 1.00 80.06 175 PRO A O 1
ATOM 1422 N N . SER A 1 176 ? -15.286 2.924 5.020 1.00 83.31 176 SER A N 1
ATOM 1423 C CA . SER A 1 176 ? -15.269 3.148 6.467 1.00 83.31 176 SER A CA 1
ATOM 1424 C C . SER A 1 176 ? -15.613 1.923 7.320 1.00 83.31 176 SER A C 1
ATOM 1426 O O . SER A 1 176 ? -16.417 1.065 6.959 1.00 83.31 176 SER A O 1
ATOM 1428 N N . THR A 1 177 ? -14.979 1.891 8.490 1.00 83.69 177 THR A N 1
ATOM 1429 C CA . THR A 1 177 ? -15.180 0.948 9.600 1.00 83.69 177 THR A CA 1
ATOM 1430 C C . THR A 1 177 ? -16.220 1.472 10.606 1.00 83.69 177 THR A C 1
ATOM 1432 O O . THR A 1 177 ? -16.505 0.808 11.599 1.00 83.69 177 THR A O 1
ATOM 1435 N N . LEU A 1 178 ? -16.761 2.681 10.404 1.00 83.88 178 LEU A N 1
ATOM 1436 C CA . LEU A 1 178 ? -17.836 3.228 11.233 1.00 83.88 178 LEU A CA 1
ATOM 1437 C C . LEU A 1 178 ? -19.178 2.609 10.840 1.00 83.88 178 LEU A C 1
ATOM 1439 O O . LEU A 1 178 ? -19.498 2.487 9.660 1.00 83.88 178 LEU A O 1
ATOM 1443 N N . GLU A 1 179 ? -19.964 2.242 11.848 1.00 83.94 179 GLU A N 1
ATOM 1444 C CA . GLU A 1 179 ? -21.325 1.743 11.668 1.00 83.94 179 GLU A CA 1
ATOM 1445 C C . GLU A 1 179 ? -22.211 2.860 11.083 1.00 83.94 179 GLU A C 1
ATOM 1447 O O . GLU A 1 179 ? -22.269 3.942 11.683 1.00 83.94 179 GLU A O 1
ATOM 1452 N N . PRO A 1 180 ? -22.859 2.643 9.921 1.00 82.62 180 PRO A N 1
ATOM 1453 C CA . PRO A 1 180 ? -23.707 3.651 9.300 1.00 82.62 180 PRO A CA 1
ATOM 1454 C C . PRO A 1 180 ? -24.955 3.904 10.151 1.00 82.62 180 PRO A C 1
ATOM 1456 O O . PRO A 1 180 ? -25.592 2.975 10.646 1.00 82.62 180 PRO A O 1
ATOM 1459 N N . VAL A 1 181 ? -25.305 5.177 10.308 1.00 86.31 181 VAL A N 1
ATOM 1460 C CA . VAL A 1 181 ? -26.500 5.628 11.032 1.00 86.31 181 VAL A CA 1
ATOM 1461 C C . VAL A 1 181 ? -27.677 5.698 10.055 1.00 86.31 181 VAL A C 1
ATOM 1463 O O . VAL A 1 181 ? -27.489 6.054 8.895 1.00 86.31 181 VAL A O 1
ATOM 1466 N N . ALA A 1 182 ? -28.887 5.359 10.505 1.00 80.62 182 ALA A N 1
ATOM 1467 C CA . ALA A 1 182 ? -30.099 5.490 9.694 1.00 80.62 182 ALA A CA 1
ATOM 1468 C C . ALA A 1 182 ? -30.434 6.968 9.424 1.00 80.62 182 ALA A C 1
ATOM 1470 O O . ALA A 1 182 ? -30.224 7.810 10.292 1.00 80.62 182 ALA A O 1
ATOM 1471 N N . GLU A 1 183 ? -31.011 7.287 8.263 1.00 77.19 183 GLU A N 1
ATOM 1472 C CA . GLU A 1 183 ? -31.197 8.674 7.789 1.00 77.19 183 GLU A CA 1
ATOM 1473 C C . GLU A 1 183 ? -31.946 9.583 8.776 1.00 77.19 183 GLU A C 1
ATOM 1475 O O . GLU A 1 183 ? -31.525 10.715 9.018 1.00 77.19 183 GLU A O 1
ATOM 1480 N N . ARG A 1 184 ? -32.981 9.058 9.445 1.00 71.62 184 ARG A N 1
ATOM 1481 C CA . ARG A 1 184 ? -33.716 9.751 10.523 1.00 71.62 184 ARG A CA 1
ATOM 1482 C C . ARG A 1 184 ? -32.817 10.206 11.690 1.00 71.62 184 ARG A C 1
ATOM 1484 O O . ARG A 1 184 ? -33.055 11.250 12.287 1.00 71.62 184 ARG A O 1
ATOM 1491 N N . ASP A 1 185 ? -31.778 9.425 11.987 1.00 74.88 185 ASP A N 1
ATOM 1492 C CA . ASP A 1 185 ? -30.858 9.586 13.115 1.00 74.88 185 ASP A CA 1
ATOM 1493 C C . ASP A 1 185 ? -29.541 10.270 12.674 1.00 74.88 185 ASP A C 1
ATOM 1495 O O . ASP A 1 185 ? -28.677 10.562 13.501 1.00 74.88 185 ASP A O 1
ATOM 1499 N N . MET A 1 186 ? -29.379 10.577 11.377 1.00 75.06 186 MET A N 1
ATOM 1500 C CA . MET A 1 186 ? -28.240 11.321 10.811 1.00 75.06 186 MET A CA 1
ATOM 1501 C C . MET A 1 186 ? -28.332 12.840 11.029 1.00 75.06 186 MET A C 1
ATOM 1503 O O . MET A 1 186 ? -27.417 13.577 10.654 1.00 75.06 186 MET A O 1
ATOM 1507 N N . LEU A 1 187 ? -29.416 13.322 11.644 1.00 74.62 187 LEU A N 1
ATOM 1508 C CA . LEU A 1 187 ? -29.568 14.716 12.046 1.00 74.62 187 LEU A CA 1
ATOM 1509 C C . LEU A 1 187 ? -28.513 15.087 13.096 1.00 74.62 187 LEU A C 1
ATOM 1511 O O . LEU A 1 187 ? -28.590 14.690 14.259 1.00 74.62 187 LEU A O 1
ATOM 1515 N N . ILE A 1 188 ? -27.535 15.885 12.670 1.00 72.12 188 ILE A N 1
ATOM 1516 C CA . ILE A 1 188 ? -26.541 16.490 13.556 1.00 72.12 188 ILE A CA 1
ATOM 1517 C C . ILE A 1 188 ? -27.303 17.367 14.575 1.00 72.12 188 ILE A C 1
ATOM 1519 O O . ILE A 1 188 ? -28.133 18.179 14.151 1.00 72.12 188 ILE A O 1
ATOM 1523 N N . PRO A 1 189 ? -27.077 17.201 15.895 1.00 71.00 189 PRO A N 1
ATOM 1524 C CA . PRO A 1 189 ? -27.745 18.003 16.926 1.00 71.00 189 PRO A CA 1
ATOM 1525 C C . PRO A 1 189 ? -27.405 19.497 16.799 1.00 71.00 189 PRO A C 1
ATOM 1527 O O . PRO A 1 189 ? -26.486 19.861 16.078 1.00 71.00 189 PRO A O 1
ATOM 1530 N N . ASP A 1 190 ? -28.113 20.374 17.522 1.00 67.81 190 ASP A N 1
ATOM 1531 C CA . ASP A 1 190 ? -27.861 21.833 17.524 1.00 67.81 190 ASP A CA 1
ATOM 1532 C C . ASP A 1 190 ? -26.835 22.300 18.577 1.00 67.81 190 ASP A C 1
ATOM 1534 O O . ASP A 1 190 ? -26.420 23.460 18.580 1.00 67.81 190 ASP A O 1
ATOM 1538 N N . SER A 1 191 ? -26.343 21.387 19.420 1.00 71.50 191 SER A N 1
ATOM 1539 C CA . SER A 1 191 ? -25.193 21.604 20.304 1.00 71.50 191 SER A CA 1
ATOM 1540 C C . SER A 1 191 ? -24.119 20.524 20.130 1.00 71.50 191 SER A C 1
ATOM 1542 O O . SER A 1 191 ? -24.418 19.349 19.918 1.00 71.50 191 SER A O 1
ATOM 1544 N N . VAL A 1 192 ? -22.847 20.920 20.254 1.00 71.56 192 VAL A N 1
ATOM 1545 C CA . VAL A 1 192 ? -21.720 19.976 20.320 1.00 71.56 192 VAL A CA 1
ATOM 1546 C C . VAL A 1 192 ? -21.809 19.189 21.641 1.00 71.56 192 VAL A C 1
ATOM 1548 O O . VAL A 1 192 ? -21.959 19.821 22.692 1.00 71.56 192 VAL A O 1
ATOM 1551 N N . PRO A 1 193 ? -21.696 17.845 21.635 1.00 73.62 193 PRO A N 1
ATOM 1552 C CA . PRO A 1 193 ? -21.665 17.047 22.858 1.00 73.62 193 PRO A CA 1
ATOM 1553 C C . PRO A 1 193 ? -20.545 17.470 23.816 1.00 73.62 193 PRO A C 1
ATOM 1555 O O . PRO A 1 193 ? -19.455 17.862 23.396 1.00 73.62 193 PRO A O 1
ATOM 1558 N N . ALA A 1 194 ? -20.797 17.363 25.122 1.00 72.75 194 ALA A N 1
ATOM 1559 C CA . ALA A 1 194 ? -19.792 17.662 26.140 1.00 72.75 194 ALA A CA 1
ATOM 1560 C C . ALA A 1 194 ? -18.580 16.719 26.014 1.00 72.75 194 ALA A C 1
ATOM 1562 O O . ALA A 1 194 ? -18.755 15.513 25.837 1.00 72.75 194 ALA A O 1
ATOM 1563 N N . LYS A 1 195 ? -17.359 17.261 26.159 1.00 67.44 195 LYS A N 1
ATOM 1564 C CA . LYS A 1 195 ? -16.090 16.524 25.965 1.00 67.44 195 LYS A CA 1
ATOM 1565 C C . LYS A 1 195 ? -15.975 15.266 26.851 1.00 67.44 195 LYS A C 1
ATOM 1567 O O . LYS A 1 195 ? -15.305 14.315 26.462 1.00 67.44 195 LYS A O 1
ATOM 1572 N N . ASP A 1 196 ? -16.668 15.238 27.989 1.00 71.00 196 ASP A N 1
ATOM 1573 C CA . ASP A 1 196 ? -16.661 14.126 28.953 1.00 71.00 196 ASP A CA 1
ATOM 1574 C C . ASP A 1 196 ? -17.502 12.914 28.503 1.00 71.00 196 ASP A C 1
ATOM 1576 O O . ASP A 1 196 ? -17.330 11.803 29.009 1.00 71.00 196 ASP A O 1
ATOM 1580 N N . LYS A 1 197 ? -18.414 13.098 27.539 1.00 80.62 197 LYS A N 1
ATOM 1581 C CA . LYS A 1 197 ? -19.308 12.049 27.038 1.00 80.62 197 LYS A CA 1
ATOM 1582 C C . LYS A 1 197 ? -18.751 11.400 25.775 1.00 80.62 197 LYS A C 1
ATOM 1584 O O . LYS A 1 197 ? -19.180 11.672 24.655 1.00 80.62 197 LYS A O 1
ATOM 1589 N N . ILE A 1 198 ? -17.793 10.502 25.981 1.00 79.31 198 ILE A N 1
ATOM 1590 C CA . ILE A 1 198 ? -17.066 9.806 24.909 1.00 79.31 198 ILE A CA 1
ATOM 1591 C C . ILE A 1 198 ? -18.016 9.096 23.922 1.00 79.31 198 ILE A C 1
ATOM 1593 O O . ILE A 1 198 ? -17.746 9.081 22.722 1.00 79.31 198 ILE A O 1
ATOM 1597 N N . ASP A 1 199 ? -19.129 8.529 24.393 1.00 83.06 199 ASP A N 1
ATOM 1598 C CA . ASP A 1 199 ? -20.063 7.792 23.532 1.00 83.06 199 ASP A CA 1
ATOM 1599 C C . ASP A 1 199 ? -20.969 8.709 22.690 1.00 83.06 199 ASP A C 1
ATOM 1601 O O . ASP A 1 199 ? -21.176 8.419 21.511 1.00 83.06 199 ASP A O 1
ATOM 1605 N N . ASP A 1 200 ? -21.386 9.870 23.213 1.00 82.25 200 ASP A N 1
ATOM 1606 C CA . ASP A 1 200 ? -22.078 10.909 22.430 1.00 82.25 200 ASP A CA 1
ATOM 1607 C C . ASP A 1 200 ? -21.156 11.453 21.314 1.00 82.25 200 ASP A C 1
ATOM 1609 O O . ASP A 1 200 ? -21.599 11.705 20.193 1.00 82.25 200 ASP A O 1
ATOM 1613 N N . VAL A 1 201 ? -19.850 11.587 21.587 1.00 81.12 201 VAL A N 1
ATOM 1614 C CA . VAL A 1 201 ? -18.843 12.021 20.597 1.00 81.12 201 VAL A CA 1
ATOM 1615 C C . VAL A 1 201 ? -18.602 10.949 19.522 1.00 81.12 201 VAL A C 1
ATOM 1617 O O . VAL A 1 201 ? -18.559 11.276 18.335 1.00 81.12 201 VAL A O 1
ATOM 1620 N N . LYS A 1 202 ? -18.521 9.661 19.893 1.00 84.94 202 LYS A N 1
ATOM 1621 C CA . LYS A 1 202 ? -18.488 8.546 18.921 1.00 84.94 202 LYS A CA 1
ATOM 1622 C C . LYS A 1 202 ? -19.740 8.531 18.044 1.00 84.94 202 LYS A C 1
ATOM 1624 O O . LYS A 1 202 ? -19.638 8.294 16.840 1.00 84.94 202 LYS A O 1
ATOM 1629 N N . PHE A 1 203 ? -20.913 8.762 18.634 1.00 86.31 203 PHE A N 1
ATOM 1630 C CA . PHE A 1 203 ? -22.173 8.822 17.898 1.00 86.31 203 PHE A CA 1
ATOM 1631 C C . PHE A 1 203 ? -22.174 9.986 16.902 1.00 86.31 203 PHE A C 1
ATOM 1633 O O . PHE A 1 203 ? -22.455 9.763 15.726 1.00 86.31 203 PHE A O 1
ATOM 1640 N N . LEU A 1 204 ? -21.723 11.178 17.312 1.00 84.75 204 LEU A N 1
ATOM 1641 C CA . LEU A 1 204 ? -21.528 12.315 16.408 1.00 84.75 204 LEU A CA 1
ATOM 1642 C C . LEU A 1 204 ? -20.595 11.968 15.234 1.00 84.75 204 LEU A C 1
ATOM 1644 O O . LEU A 1 204 ? -20.914 12.287 14.092 1.00 84.75 204 LEU A O 1
ATOM 1648 N N . TYR A 1 205 ? -19.472 11.278 15.462 1.00 87.44 205 TYR A N 1
ATOM 1649 C CA . TYR A 1 205 ? -18.596 10.847 14.363 1.00 87.44 205 TYR A CA 1
ATOM 1650 C C . TYR A 1 205 ? -19.281 9.867 13.399 1.00 87.44 205 TYR A C 1
ATOM 1652 O O . TYR A 1 205 ? -19.070 9.963 12.190 1.00 87.44 205 TYR A O 1
ATOM 1660 N N . ARG A 1 206 ? -20.137 8.964 13.896 1.00 88.62 206 ARG A N 1
ATOM 1661 C CA . ARG A 1 206 ? -20.956 8.082 13.046 1.00 88.62 206 ARG A CA 1
ATOM 1662 C C . ARG A 1 206 ? -21.996 8.872 12.243 1.00 88.62 206 ARG A C 1
ATOM 1664 O O . ARG A 1 206 ? -22.136 8.619 11.047 1.00 88.62 206 ARG A O 1
ATOM 1671 N N . GLN A 1 207 ? -22.671 9.853 12.851 1.00 87.06 207 GLN A N 1
ATOM 1672 C CA . GLN A 1 207 ? -23.602 10.754 12.156 1.00 87.06 207 GLN A CA 1
ATOM 1673 C C . GLN A 1 207 ? -22.892 11.541 11.044 1.00 87.06 207 GLN A C 1
ATOM 1675 O O . GLN A 1 207 ? -23.332 11.516 9.897 1.00 87.06 207 GLN A O 1
ATOM 1680 N N . LEU A 1 208 ? -21.755 12.174 11.356 1.00 85.31 208 LEU A N 1
ATOM 1681 C CA . LEU A 1 208 ? -20.941 12.939 10.405 1.00 85.31 208 LEU A CA 1
ATOM 1682 C C . LEU A 1 208 ? -20.447 12.066 9.244 1.00 85.31 208 LEU A C 1
ATOM 1684 O O . LEU A 1 208 ? -20.614 12.437 8.083 1.00 85.31 208 LEU A O 1
ATOM 1688 N N . ALA A 1 209 ? -19.879 10.894 9.539 1.00 88.06 209 ALA A N 1
ATOM 1689 C CA . ALA A 1 209 ? -19.424 9.951 8.520 1.00 88.06 209 ALA A CA 1
ATOM 1690 C C . ALA A 1 209 ? -20.576 9.469 7.622 1.00 88.06 209 ALA A C 1
ATOM 1692 O O . ALA A 1 209 ? -20.409 9.385 6.407 1.00 88.06 209 ALA A O 1
ATOM 1693 N N . SER A 1 210 ? -21.755 9.213 8.192 1.00 86.31 210 SER A N 1
ATOM 1694 C CA . SER A 1 210 ? -22.944 8.816 7.425 1.00 86.31 210 SER A CA 1
ATOM 1695 C C . SER A 1 210 ? -23.443 9.964 6.537 1.00 86.31 210 SER A C 1
ATOM 1697 O O . SER A 1 210 ? -23.677 9.759 5.348 1.00 86.31 210 SER A O 1
ATOM 1699 N N . TYR A 1 211 ? -23.507 11.194 7.064 1.00 84.56 211 TYR A N 1
ATOM 1700 C CA . TYR A 1 211 ? -23.936 12.387 6.320 1.00 84.56 211 TYR A CA 1
ATOM 1701 C C . TYR A 1 211 ? -23.013 12.698 5.138 1.00 84.56 211 TYR A C 1
ATOM 1703 O O . TYR A 1 211 ? -23.476 12.884 4.012 1.00 84.56 211 TYR A O 1
ATOM 1711 N N . PHE A 1 212 ? -21.696 12.694 5.362 1.00 86.69 212 PHE A N 1
ATOM 1712 C CA . PHE A 1 212 ? -20.734 12.870 4.277 1.00 86.69 212 PHE A CA 1
ATOM 1713 C C . PHE A 1 212 ? -20.777 11.711 3.276 1.00 86.69 212 PHE A C 1
ATOM 1715 O O . PHE A 1 212 ? -20.581 11.950 2.087 1.00 86.69 212 PHE A O 1
ATOM 1722 N N . THR A 1 213 ? -21.054 10.479 3.717 1.00 88.94 213 THR A N 1
ATOM 1723 C CA . THR A 1 213 ? -21.205 9.334 2.807 1.00 88.94 213 THR A CA 1
ATOM 1724 C C . THR A 1 213 ? -22.386 9.554 1.866 1.00 88.94 213 THR A C 1
ATOM 1726 O O . THR A 1 213 ? -22.192 9.452 0.657 1.00 88.94 213 THR A O 1
ATOM 1729 N N . LEU A 1 214 ? -23.553 9.938 2.399 1.00 85.88 214 LEU A N 1
ATOM 1730 C CA . LEU A 1 214 ? -24.760 10.248 1.623 1.00 85.88 214 LEU A CA 1
ATOM 1731 C C . LEU A 1 214 ? -24.514 11.397 0.631 1.00 85.88 214 LEU A C 1
ATOM 1733 O O . LEU A 1 214 ? -24.815 11.278 -0.554 1.00 85.88 214 LEU A O 1
ATOM 1737 N N . LEU A 1 215 ? -23.898 12.496 1.079 1.00 86.69 215 LEU A N 1
ATOM 1738 C CA . LEU A 1 215 ? -23.593 13.637 0.207 1.00 86.69 215 LEU A CA 1
ATOM 1739 C C . LEU A 1 215 ? -22.656 13.247 -0.950 1.00 86.69 215 LEU A C 1
ATOM 1741 O O . LEU A 1 215 ? -22.845 13.696 -2.083 1.00 86.69 215 LEU A O 1
ATOM 1745 N N . LEU A 1 216 ? -21.652 12.406 -0.687 1.00 90.31 216 LEU A N 1
ATOM 1746 C CA . LEU A 1 216 ? -20.716 11.937 -1.708 1.00 90.31 216 LEU A CA 1
ATOM 1747 C C . LEU A 1 216 ? -21.356 10.914 -2.657 1.00 90.31 216 LEU A C 1
ATOM 1749 O O . LEU A 1 216 ? -21.063 10.963 -3.853 1.00 90.31 216 LEU A O 1
ATOM 1753 N N . THR A 1 217 ? -22.243 10.032 -2.178 1.00 88.75 217 THR A N 1
ATOM 1754 C CA . THR A 1 217 ? -23.010 9.137 -3.062 1.00 88.75 217 THR A CA 1
ATOM 1755 C C . THR A 1 217 ? -23.930 9.937 -3.973 1.00 88.75 217 THR A C 1
ATOM 1757 O O . THR A 1 217 ? -23.842 9.765 -5.188 1.00 88.75 217 THR A O 1
ATOM 1760 N N . GLU A 1 218 ? -24.708 10.880 -3.437 1.00 88.75 218 GLU A N 1
ATOM 1761 C CA . GLU A 1 218 ? -25.586 11.751 -4.230 1.00 88.75 218 GLU A CA 1
ATOM 1762 C C . GLU A 1 218 ? -24.807 12.572 -5.263 1.00 88.75 218 GLU A C 1
ATOM 1764 O O . GLU A 1 218 ? -25.191 12.637 -6.431 1.00 88.75 218 GLU A O 1
ATOM 1769 N N . TRP A 1 219 ? -23.655 13.138 -4.889 1.00 91.06 219 TRP A N 1
ATOM 1770 C CA . TRP A 1 219 ? -22.807 13.848 -5.850 1.00 91.06 219 TRP A CA 1
ATOM 1771 C C . TRP A 1 219 ? -22.264 12.908 -6.939 1.00 91.06 219 TRP A C 1
ATOM 1773 O O . TRP A 1 219 ? -22.241 13.286 -8.112 1.00 91.06 219 TRP A O 1
ATOM 1783 N N . SER A 1 220 ? -21.886 11.672 -6.599 1.00 91.50 220 SER A N 1
ATOM 1784 C CA . SER A 1 220 ? -21.441 10.693 -7.598 1.00 91.50 220 SER A CA 1
ATOM 1785 C C . SER A 1 220 ? -22.559 10.290 -8.573 1.00 91.50 220 SER A C 1
ATOM 1787 O O . SER A 1 220 ? -22.320 10.249 -9.781 1.00 91.50 220 SER A O 1
ATOM 1789 N N . ILE A 1 221 ? -23.788 10.111 -8.075 1.00 88.56 221 ILE A N 1
ATOM 1790 C CA . ILE A 1 221 ? -24.991 9.818 -8.868 1.00 88.56 221 ILE A CA 1
ATOM 1791 C C . ILE A 1 221 ? -25.312 11.002 -9.797 1.00 88.56 221 ILE A C 1
ATOM 1793 O O . ILE A 1 221 ? -25.467 10.829 -11.007 1.00 88.56 221 ILE A O 1
ATOM 1797 N N . MET A 1 222 ? -25.300 12.228 -9.267 1.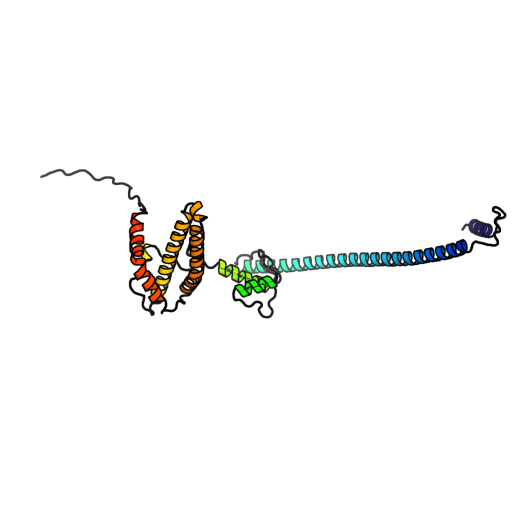00 89.06 222 MET A N 1
ATOM 1798 C CA . MET A 1 222 ? -25.491 13.480 -10.017 1.00 89.06 222 MET A CA 1
ATOM 1799 C C . MET A 1 222 ? -24.400 13.766 -11.060 1.00 89.06 222 MET A C 1
ATOM 1801 O O . MET A 1 222 ? -24.596 14.602 -11.948 1.00 89.06 222 MET A O 1
ATOM 1805 N N . LEU A 1 223 ? -23.228 13.132 -10.953 1.00 89.06 223 LEU A N 1
ATOM 1806 C CA . LEU A 1 223 ? -22.195 13.165 -11.989 1.00 89.06 223 LEU A CA 1
ATOM 1807 C C . LEU A 1 223 ? -22.449 12.097 -13.061 1.00 89.06 223 LEU A C 1
ATOM 1809 O O . LEU A 1 223 ? -22.308 12.414 -14.241 1.00 89.06 223 LEU A O 1
ATOM 1813 N N . SER A 1 224 ? -22.865 10.883 -12.678 1.00 89.12 224 SER A N 1
ATOM 1814 C CA . SER A 1 224 ? -23.140 9.788 -13.621 1.00 89.12 224 SER A CA 1
ATOM 1815 C C . SER A 1 224 ? -24.428 9.960 -14.431 1.00 89.12 224 SER A C 1
ATOM 1817 O O . SER A 1 224 ? -24.498 9.472 -15.551 1.00 89.12 224 SER A O 1
ATOM 1819 N N . GLN A 1 225 ? -25.436 10.658 -13.895 1.00 90.94 225 GLN A N 1
ATOM 1820 C CA . GLN A 1 225 ? -26.715 10.918 -14.578 1.00 90.94 225 GLN A CA 1
ATOM 1821 C C . GLN A 1 225 ? -26.638 11.990 -15.683 1.00 90.94 225 GLN A C 1
ATOM 1823 O O . GLN A 1 225 ? -27.624 12.228 -16.374 1.00 90.94 225 GLN A O 1
ATOM 1828 N N . ARG A 1 226 ? -25.499 12.676 -15.849 1.00 87.38 226 ARG A N 1
ATOM 1829 C CA . ARG A 1 226 ? -25.322 13.711 -16.885 1.00 87.38 226 ARG A CA 1
ATOM 1830 C C . ARG A 1 226 ? -25.100 13.072 -18.249 1.00 87.38 226 ARG A C 1
ATOM 1832 O O . ARG A 1 226 ? -24.390 12.074 -18.331 1.00 87.38 226 ARG A O 1
ATOM 1839 N N . ASP A 1 227 ? -25.579 13.714 -19.311 1.00 90.62 227 ASP A N 1
ATOM 1840 C CA . ASP A 1 227 ? -25.320 13.281 -20.689 1.00 90.62 227 ASP A CA 1
ATOM 1841 C C . ASP A 1 227 ? -23.821 13.081 -20.960 1.00 90.62 227 ASP A C 1
ATOM 1843 O O . ASP A 1 227 ? -22.986 13.896 -20.550 1.00 90.62 227 ASP A O 1
ATOM 1847 N N . GLU A 1 228 ? -23.470 12.044 -21.722 1.00 88.00 228 GLU A N 1
ATOM 1848 C CA . GLU A 1 228 ? -22.077 11.692 -22.045 1.00 88.00 228 GLU A CA 1
ATOM 1849 C C . GLU A 1 228 ? -21.302 12.863 -22.681 1.00 88.00 228 GLU A C 1
ATOM 1851 O O . GLU A 1 228 ? -20.135 13.101 -22.360 1.00 88.00 228 GLU A O 1
ATOM 1856 N N . ALA A 1 229 ? -21.973 13.671 -23.510 1.00 87.62 229 ALA A N 1
ATOM 1857 C CA . ALA A 1 229 ? -21.411 14.888 -24.097 1.00 87.62 229 ALA A CA 1
ATOM 1858 C C . ALA A 1 229 ? -21.007 15.932 -23.034 1.00 87.62 229 ALA A C 1
ATOM 1860 O O . ALA A 1 229 ? -19.973 16.595 -23.159 1.00 87.62 229 ALA A O 1
ATOM 1861 N N . ILE A 1 230 ? -21.788 16.055 -21.955 1.00 88.69 230 ILE A N 1
ATOM 1862 C CA . ILE A 1 230 ? -21.492 16.942 -20.825 1.00 88.69 230 ILE A CA 1
ATOM 1863 C C . ILE A 1 230 ? -20.382 16.335 -19.960 1.00 88.69 230 ILE A C 1
ATOM 1865 O O . ILE A 1 230 ? -19.498 17.078 -19.528 1.00 88.69 230 ILE A O 1
ATOM 1869 N N . GLN A 1 231 ? -20.363 15.015 -19.752 1.00 88.56 231 GLN A N 1
ATOM 1870 C CA . GLN A 1 231 ? -19.286 14.333 -19.019 1.00 88.56 231 GLN A CA 1
ATOM 1871 C C . GLN A 1 231 ? -17.919 14.503 -19.710 1.00 88.56 231 GLN A C 1
ATOM 1873 O O . GLN A 1 231 ? -16.935 14.848 -19.053 1.00 88.56 231 GLN A O 1
ATOM 1878 N N . ALA A 1 232 ? -17.861 14.345 -21.038 1.00 89.69 232 ALA A N 1
ATOM 1879 C CA . ALA A 1 232 ? -16.645 14.526 -21.838 1.00 89.69 232 ALA A CA 1
ATOM 1880 C C . ALA A 1 232 ? -16.175 15.996 -21.932 1.00 89.69 232 ALA A C 1
ATOM 1882 O O . ALA A 1 232 ? -14.985 16.269 -22.159 1.00 89.69 232 ALA A O 1
ATOM 1883 N N . SER A 1 233 ? -17.090 16.954 -21.738 1.00 94.12 233 SER A N 1
ATOM 1884 C CA . SER A 1 233 ? -16.787 18.389 -21.759 1.00 94.12 233 SER A CA 1
ATOM 1885 C C . SER A 1 233 ? -15.716 18.780 -20.728 1.00 94.12 233 SER A C 1
ATOM 1887 O O . SER A 1 233 ? -15.469 18.083 -19.741 1.00 94.12 233 SER A O 1
ATOM 1889 N N . ALA A 1 234 ? -15.082 19.939 -20.928 1.00 92.44 234 ALA A N 1
ATOM 1890 C CA . ALA A 1 234 ? -14.115 20.469 -19.964 1.00 92.44 234 ALA A CA 1
ATOM 1891 C C . ALA A 1 234 ? -14.735 20.679 -18.566 1.00 92.44 234 ALA A C 1
ATOM 1893 O O . ALA A 1 234 ? -14.080 20.409 -17.563 1.00 92.44 234 ALA A O 1
ATOM 1894 N N . SER A 1 235 ? -16.009 21.088 -18.501 1.00 91.31 235 SER A N 1
ATOM 1895 C CA . SER A 1 235 ? -16.745 21.289 -17.244 1.00 91.31 235 SER A CA 1
ATOM 1896 C C . SER A 1 235 ? -17.052 19.965 -16.532 1.00 91.31 235 SER A C 1
ATOM 1898 O O . SER A 1 235 ? -16.825 19.844 -15.328 1.00 91.31 235 SER A O 1
ATOM 1900 N N . GLY A 1 236 ? -17.487 18.936 -17.271 1.00 90.31 236 GLY A N 1
ATOM 1901 C CA . GLY A 1 236 ? -17.738 17.598 -16.721 1.00 90.31 236 GLY A CA 1
ATOM 1902 C C . GLY A 1 236 ? -16.474 16.958 -16.150 1.00 90.31 236 GLY A C 1
ATOM 1903 O O . GLY A 1 236 ? -16.460 16.531 -14.992 1.00 90.31 236 GLY A O 1
ATOM 1904 N N . ARG A 1 237 ? -15.376 16.992 -16.915 1.00 92.56 237 ARG A N 1
ATOM 1905 C CA . ARG A 1 237 ? -14.064 16.504 -16.462 1.00 92.56 237 ARG A CA 1
ATOM 1906 C C . ARG A 1 237 ? -13.530 17.279 -15.256 1.00 92.56 237 ARG A C 1
ATOM 1908 O O . ARG A 1 237 ? -13.012 16.650 -14.337 1.00 92.56 237 ARG A O 1
ATOM 1915 N N . ALA A 1 238 ? -13.694 18.603 -15.218 1.00 94.56 238 ALA A N 1
ATOM 1916 C CA . ALA A 1 238 ? -13.320 19.411 -14.057 1.00 94.56 238 ALA A CA 1
ATOM 1917 C C . ALA A 1 238 ? -14.148 19.045 -12.812 1.00 94.56 238 ALA A C 1
ATOM 1919 O O . ALA A 1 238 ? -13.577 18.826 -11.748 1.00 94.56 238 ALA A O 1
ATOM 1920 N N . ALA A 1 239 ? -15.470 18.891 -12.941 1.00 92.50 239 ALA A N 1
ATOM 1921 C CA . ALA A 1 239 ? -16.340 18.517 -11.824 1.00 92.50 239 ALA A CA 1
ATOM 1922 C C . ALA A 1 239 ? -16.005 17.127 -11.248 1.00 92.50 239 ALA A C 1
ATOM 1924 O O . ALA A 1 239 ? -15.968 16.958 -10.029 1.00 92.50 239 ALA A O 1
ATOM 1925 N N . TYR A 1 240 ? -15.706 16.147 -12.106 1.00 92.94 240 TYR A N 1
ATOM 1926 C CA . TYR A 1 240 ? -15.278 14.810 -11.680 1.00 92.94 240 TYR A CA 1
ATOM 1927 C C . TYR A 1 240 ? -13.864 14.801 -11.069 1.00 92.94 240 TYR A C 1
ATOM 1929 O O . TYR A 1 240 ? -13.607 14.060 -10.117 1.00 92.94 240 TYR A O 1
ATOM 1937 N N . ALA A 1 241 ? -12.954 15.651 -11.557 1.00 94.88 241 ALA A N 1
ATOM 1938 C CA . ALA A 1 241 ? -11.653 15.859 -10.923 1.00 94.88 241 ALA A CA 1
ATOM 1939 C C . ALA A 1 241 ? -11.803 16.464 -9.515 1.00 94.88 241 ALA A C 1
ATOM 1941 O O . ALA A 1 241 ? -11.222 15.933 -8.572 1.00 94.88 241 ALA A O 1
ATOM 1942 N N . SER A 1 242 ? -12.645 17.491 -9.344 1.00 95.19 242 SER A N 1
ATOM 1943 C CA . SER A 1 242 ? -12.956 18.066 -8.027 1.00 95.19 242 SER A CA 1
ATOM 1944 C C . SER A 1 242 ? -13.555 17.035 -7.068 1.00 95.19 242 SER A C 1
ATOM 1946 O O . SER A 1 242 ? -13.138 16.972 -5.915 1.00 95.19 242 SER A O 1
ATOM 1948 N N . TYR A 1 243 ? -14.471 16.179 -7.537 1.00 94.00 243 TYR A N 1
ATOM 1949 C CA . TYR A 1 243 ? -15.009 15.072 -6.736 1.00 94.00 243 TYR A CA 1
ATOM 1950 C C . TYR A 1 243 ? -13.903 14.118 -6.249 1.00 94.00 243 TYR A C 1
ATOM 1952 O O . TYR A 1 243 ? -13.847 13.793 -5.065 1.00 94.00 243 TYR A O 1
ATOM 1960 N N . LYS A 1 244 ? -12.965 13.726 -7.125 1.00 93.69 244 LYS A N 1
ATOM 1961 C CA . LYS A 1 244 ? -11.819 12.881 -6.741 1.00 93.69 244 LYS A CA 1
ATOM 1962 C C . LYS A 1 244 ? -10.896 13.535 -5.712 1.00 93.69 244 LYS A C 1
ATOM 1964 O O . LYS A 1 244 ? -10.444 12.838 -4.809 1.00 93.69 244 LYS A O 1
ATOM 1969 N N . ILE A 1 245 ? -10.641 14.839 -5.833 1.00 94.06 245 ILE A N 1
ATOM 1970 C CA . ILE A 1 245 ? -9.833 15.600 -4.866 1.00 94.06 245 ILE A CA 1
ATOM 1971 C C . ILE A 1 245 ? -10.531 15.605 -3.497 1.00 94.06 245 ILE A C 1
ATOM 1973 O O . ILE A 1 245 ? -9.925 15.254 -2.489 1.00 94.06 245 ILE A O 1
ATOM 1977 N N . VAL A 1 246 ? -11.840 15.878 -3.460 1.00 93.88 246 VAL A N 1
ATOM 1978 C CA . VAL A 1 246 ? -12.618 15.835 -2.211 1.00 93.88 246 VAL A CA 1
ATOM 1979 C C . VAL A 1 246 ? -12.607 14.436 -1.576 1.00 93.88 246 VAL A C 1
ATOM 1981 O O . VAL A 1 246 ? -12.490 14.329 -0.356 1.00 93.88 246 VAL A O 1
ATOM 1984 N N . LEU A 1 247 ? -12.654 13.352 -2.362 1.00 92.25 247 LEU A N 1
ATOM 1985 C CA . LEU A 1 247 ? -12.495 11.993 -1.827 1.00 92.25 247 LEU A CA 1
ATOM 1986 C C . LEU A 1 247 ? -11.115 11.769 -1.186 1.00 92.25 247 LEU A C 1
ATOM 1988 O O . LEU A 1 247 ? -11.047 11.212 -0.085 1.00 92.25 247 LEU A O 1
ATOM 1992 N N . SER A 1 248 ? -10.020 12.192 -1.832 1.00 90.50 248 SER A N 1
ATOM 1993 C CA . SER A 1 248 ? -8.677 12.052 -1.248 1.00 90.50 248 SER A CA 1
ATOM 1994 C C . SER A 1 248 ? -8.499 12.892 0.016 1.00 90.50 248 SER A C 1
ATOM 1996 O O . SER A 1 248 ? -7.892 12.410 0.972 1.00 90.50 248 SER A O 1
ATOM 1998 N N . ASP A 1 249 ? -9.085 14.089 0.057 1.00 90.88 249 ASP A N 1
ATOM 1999 C CA . ASP A 1 249 ? -8.944 15.032 1.171 1.00 90.88 249 ASP A CA 1
ATOM 2000 C C . ASP A 1 249 ? -9.802 14.633 2.385 1.00 90.88 249 ASP A C 1
ATOM 2002 O O . ASP A 1 249 ? -9.378 14.791 3.532 1.00 90.88 249 ASP A O 1
ATOM 2006 N N . LEU A 1 250 ? -10.986 14.046 2.162 1.00 89.50 250 LEU A N 1
ATOM 2007 C CA . LEU A 1 250 ? -11.857 13.556 3.239 1.00 89.50 250 LEU A CA 1
ATOM 2008 C C . LEU A 1 250 ? -11.447 12.176 3.774 1.00 89.50 250 LEU A C 1
ATOM 2010 O O . LEU A 1 250 ? -11.684 11.889 4.948 1.00 89.50 250 LEU A O 1
ATOM 2014 N N . THR A 1 251 ? -10.790 11.328 2.977 1.00 89.75 251 THR A N 1
ATOM 2015 C CA . THR A 1 251 ? -10.298 10.007 3.424 1.00 89.75 251 THR A CA 1
ATOM 2016 C C . THR A 1 251 ? -9.513 10.046 4.754 1.00 89.75 251 THR A C 1
ATOM 2018 O O . THR A 1 251 ? -9.858 9.277 5.659 1.00 89.75 251 THR A O 1
ATOM 2021 N N . PRO A 1 252 ? -8.504 10.921 4.967 1.00 89.56 252 PRO A N 1
ATOM 2022 C CA . PRO A 1 252 ? -7.809 11.008 6.255 1.00 89.56 252 PRO A CA 1
ATOM 2023 C C . PRO A 1 252 ? -8.708 11.498 7.402 1.00 89.56 252 PRO A C 1
ATOM 2025 O O . PRO A 1 252 ? -8.482 11.105 8.546 1.00 89.56 252 PRO A O 1
ATOM 2028 N N . MET A 1 253 ? -9.746 12.299 7.131 1.00 86.62 253 MET A N 1
ATOM 2029 C CA . MET A 1 253 ? -10.723 12.710 8.148 1.00 86.62 253 MET A CA 1
ATOM 2030 C C . MET A 1 253 ? -11.551 11.513 8.633 1.00 86.62 253 MET A C 1
ATOM 2032 O O . MET A 1 253 ? -11.687 11.326 9.840 1.00 86.62 253 MET A O 1
ATOM 2036 N N . TYR A 1 254 ? -12.019 10.648 7.725 1.00 88.75 254 TYR A N 1
ATOM 2037 C CA . TYR A 1 254 ? -12.700 9.398 8.096 1.00 88.75 254 TYR A CA 1
ATOM 2038 C C . TYR A 1 254 ? -11.810 8.494 8.951 1.00 88.75 254 TYR A C 1
ATOM 2040 O O . TYR A 1 254 ? -12.269 7.969 9.963 1.00 88.75 254 TYR A O 1
ATOM 2048 N N . ARG A 1 255 ? -10.515 8.377 8.624 1.00 88.38 255 ARG A N 1
ATOM 2049 C CA . ARG A 1 255 ? -9.565 7.627 9.465 1.00 88.38 255 ARG A CA 1
ATOM 2050 C C . ARG A 1 255 ? -9.409 8.220 10.869 1.00 88.38 255 ARG A C 1
ATOM 2052 O O . ARG A 1 255 ? -9.299 7.451 11.817 1.00 88.38 255 ARG A O 1
ATOM 2059 N N . ARG A 1 256 ? -9.447 9.551 11.020 1.00 87.94 256 ARG A N 1
ATOM 2060 C CA . ARG A 1 256 ? -9.420 10.225 12.336 1.00 87.94 256 ARG A CA 1
ATOM 2061 C C . ARG A 1 256 ? -10.729 10.063 13.121 1.00 87.94 256 ARG A C 1
ATOM 2063 O O . ARG A 1 256 ? -10.675 9.964 14.346 1.00 87.94 256 ARG A O 1
ATOM 2070 N N . MET A 1 257 ? -11.879 10.018 12.439 1.00 87.88 257 MET A N 1
ATOM 2071 C CA . MET A 1 257 ? -13.177 9.682 13.049 1.00 87.88 257 MET A CA 1
ATOM 2072 C C . MET A 1 257 ? -13.181 8.233 13.563 1.00 87.88 257 MET A C 1
ATOM 2074 O O . MET A 1 257 ? -13.547 7.993 14.709 1.00 87.88 257 MET A O 1
ATOM 2078 N N . GLU A 1 258 ? -12.690 7.279 12.764 1.00 86.94 258 GLU A N 1
ATOM 2079 C CA . GLU A 1 258 ? -12.548 5.863 13.149 1.00 86.94 258 GLU A CA 1
ATOM 2080 C C . GLU A 1 258 ? -11.663 5.661 14.387 1.00 86.94 258 GLU A C 1
ATOM 2082 O O . GLU A 1 258 ? -12.008 4.883 15.277 1.00 86.94 258 GLU A O 1
ATOM 2087 N N . SER A 1 259 ? -10.531 6.365 14.470 1.00 84.56 259 SER A N 1
ATOM 2088 C CA . SER A 1 259 ? -9.628 6.291 15.623 1.00 84.56 259 SER A CA 1
ATOM 2089 C C . SER A 1 259 ? -10.084 7.124 16.825 1.00 84.56 259 SER A C 1
ATOM 2091 O O . SER A 1 259 ? -9.468 7.022 17.883 1.00 84.56 259 SER A O 1
ATOM 2093 N N . ASN A 1 260 ? -11.146 7.929 16.698 1.00 80.94 260 ASN A N 1
ATOM 2094 C CA . ASN A 1 260 ? -11.576 8.933 17.682 1.00 80.94 260 ASN A CA 1
ATOM 2095 C C . ASN A 1 260 ? -10.479 9.960 18.044 1.00 80.94 260 ASN A C 1
ATOM 2097 O O . ASN A 1 260 ? -10.498 10.536 19.129 1.00 80.94 260 ASN A O 1
ATOM 2101 N N . THR A 1 261 ? -9.525 10.212 17.141 1.00 80.88 261 THR A N 1
ATOM 2102 C CA . THR A 1 261 ? -8.378 11.118 17.367 1.00 80.88 261 THR A CA 1
ATOM 2103 C C . THR A 1 261 ? -8.555 12.480 16.689 1.00 80.88 261 THR A C 1
ATOM 2105 O O . THR A 1 261 ? -7.572 13.094 16.272 1.00 80.88 261 THR A O 1
ATOM 2108 N N . ILE A 1 262 ? -9.793 12.941 16.502 1.00 79.94 262 ILE A N 1
ATOM 2109 C CA . ILE A 1 262 ? -10.045 14.322 16.074 1.00 79.94 262 ILE A CA 1
ATOM 2110 C C . ILE A 1 262 ? -9.805 15.247 17.265 1.00 79.94 262 ILE A C 1
ATOM 2112 O O . ILE A 1 262 ? -10.304 15.014 18.364 1.00 79.94 262 ILE A O 1
ATOM 2116 N N . GLU A 1 263 ? -9.025 16.301 17.037 1.00 78.31 263 GLU A N 1
ATOM 2117 C CA . GLU A 1 263 ? -8.774 17.343 18.027 1.00 78.31 263 GLU A CA 1
ATOM 2118 C C . GLU A 1 263 ? -10.102 17.995 18.427 1.00 78.31 263 GLU A C 1
ATOM 2120 O O . GLU A 1 263 ? -10.869 18.449 17.576 1.00 78.31 263 GLU A O 1
ATOM 2125 N N . ALA A 1 264 ? -10.376 18.054 19.731 1.00 71.00 264 ALA A N 1
ATOM 2126 C CA . ALA A 1 264 ? -11.672 18.488 20.254 1.00 71.00 264 ALA A CA 1
ATOM 2127 C C . ALA A 1 264 ? -12.039 19.943 19.895 1.00 71.00 264 ALA A C 1
ATOM 2129 O O . ALA A 1 264 ? -13.197 20.331 20.028 1.00 71.00 264 ALA A O 1
ATOM 2130 N N . ASP A 1 265 ? -11.069 20.728 19.425 1.00 79.44 265 ASP A N 1
ATOM 2131 C CA . ASP A 1 265 ? -11.240 22.124 19.023 1.00 79.44 265 ASP A CA 1
ATOM 2132 C C . ASP A 1 265 ? -11.515 22.271 17.507 1.00 79.44 265 ASP A C 1
ATOM 2134 O O . ASP A 1 265 ? -11.936 23.335 17.059 1.00 79.44 265 ASP A O 1
ATOM 2138 N N . LEU A 1 266 ? -11.379 21.188 16.723 1.00 79.19 266 LEU A N 1
ATOM 2139 C CA . LEU A 1 266 ? -11.829 21.103 15.322 1.00 79.19 266 LEU A CA 1
ATOM 2140 C C . LEU A 1 266 ? -13.311 20.714 15.196 1.00 79.19 266 LEU A C 1
ATOM 2142 O O . LEU A 1 266 ? -13.931 20.983 14.166 1.00 79.19 266 LEU A O 1
ATOM 2146 N N . ILE A 1 267 ?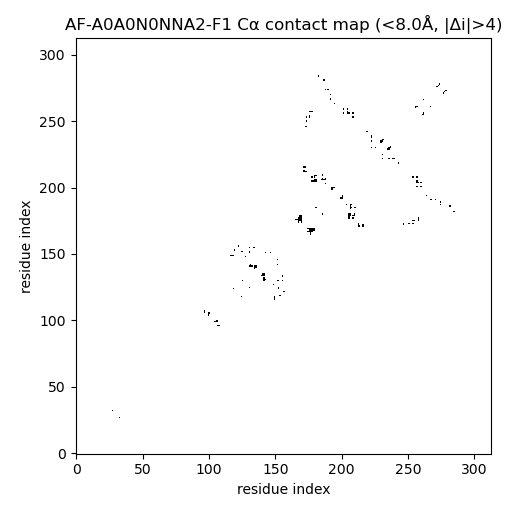 -13.899 20.114 16.238 1.00 78.62 267 ILE A N 1
ATOM 2147 C CA . ILE A 1 267 ? -15.311 19.702 16.243 1.00 78.62 267 ILE A CA 1
ATOM 2148 C C . ILE A 1 267 ? -16.255 20.921 16.144 1.00 78.62 267 ILE A C 1
ATOM 2150 O O . ILE A 1 267 ? -17.126 20.896 15.272 1.00 78.62 267 ILE A O 1
ATOM 2154 N N . PRO A 1 268 ? -16.098 22.013 16.929 1.00 80.06 268 PRO A N 1
ATOM 2155 C CA . PRO A 1 268 ? -17.000 23.163 16.837 1.00 80.06 268 PRO A CA 1
ATOM 2156 C C . PRO A 1 268 ? -16.961 23.896 15.480 1.00 80.06 268 PRO A C 1
ATOM 2158 O O . PRO A 1 268 ? -18.036 24.212 14.972 1.00 80.06 268 PRO A O 1
ATOM 2161 N N . PRO A 1 269 ? -15.802 24.132 14.827 1.00 81.44 269 PRO A N 1
ATOM 2162 C CA . PRO A 1 269 ? -15.767 24.673 13.466 1.00 81.44 269 PRO A CA 1
ATOM 2163 C C . PRO A 1 269 ? -16.482 23.796 12.431 1.00 81.44 269 PRO A C 1
ATOM 2165 O O . PRO A 1 269 ? -17.283 24.316 11.655 1.00 81.44 269 PRO A O 1
ATOM 2168 N N . LEU A 1 270 ? -16.248 22.475 12.432 1.00 75.69 270 LEU A N 1
ATOM 2169 C CA . LEU A 1 270 ? -16.935 21.540 11.525 1.00 75.69 270 LEU A CA 1
ATOM 2170 C C . LEU A 1 270 ? -18.453 21.574 11.731 1.00 75.69 270 LEU A C 1
ATOM 2172 O O . LEU A 1 270 ? -19.224 21.613 10.772 1.00 75.69 270 LEU A O 1
ATOM 2176 N N . PHE A 1 271 ? -18.868 21.613 12.992 1.00 75.88 271 PHE A N 1
ATOM 2177 C CA . PHE A 1 271 ? -20.257 21.705 13.403 1.00 75.88 271 PHE A CA 1
ATOM 2178 C C . PHE A 1 271 ? -20.920 23.012 12.944 1.00 75.88 271 PHE A C 1
ATOM 2180 O O . PHE A 1 271 ? -21.997 22.978 12.356 1.00 75.88 271 PHE A O 1
ATOM 2187 N N . ILE A 1 272 ? -20.258 24.160 13.127 1.00 76.00 272 ILE A N 1
ATOM 2188 C CA . ILE A 1 272 ? -20.734 25.459 12.626 1.00 76.00 272 ILE A CA 1
ATOM 2189 C C . ILE A 1 272 ? -20.875 25.423 11.102 1.00 76.00 272 ILE A C 1
ATOM 2191 O O . ILE A 1 272 ? -21.907 25.842 10.582 1.00 76.00 272 ILE A O 1
ATOM 2195 N N . VAL A 1 273 ? -19.886 24.889 10.376 1.00 76.12 273 VAL A N 1
ATOM 2196 C CA . VAL A 1 273 ? -19.965 24.771 8.911 1.00 76.12 273 VAL A CA 1
ATOM 2197 C C . VAL A 1 273 ? -21.181 23.938 8.493 1.00 76.12 273 VAL A C 1
ATOM 2199 O O . VAL A 1 273 ? -21.925 24.345 7.603 1.00 76.12 273 VAL A O 1
ATOM 2202 N N . LEU A 1 274 ? -21.435 22.811 9.158 1.00 73.25 274 LEU A N 1
ATOM 2203 C CA . LEU A 1 274 ? -22.551 21.932 8.814 1.00 73.25 274 LEU A CA 1
ATOM 2204 C C . LEU A 1 274 ? -23.917 22.532 9.176 1.00 73.25 274 LEU A C 1
ATOM 2206 O O . LEU A 1 274 ? -24.788 22.638 8.311 1.00 73.25 274 LEU A O 1
ATOM 2210 N N . CYS A 1 275 ? -24.089 22.991 10.414 1.00 69.19 275 CYS A N 1
ATOM 2211 C CA . CYS A 1 275 ? -25.370 23.487 10.912 1.00 69.19 275 CYS A CA 1
ATOM 2212 C C . CYS A 1 275 ? -25.750 24.866 10.338 1.00 69.19 275 CYS A C 1
ATOM 2214 O O . CYS A 1 275 ? -26.930 25.114 10.091 1.00 69.19 275 CYS A O 1
ATOM 2216 N N . VAL A 1 276 ? -24.780 25.757 10.078 1.00 66.94 276 VAL A N 1
ATOM 2217 C CA . VAL A 1 276 ? -25.051 27.126 9.588 1.00 66.94 276 VAL A CA 1
ATOM 2218 C C . VAL A 1 276 ? -25.153 27.205 8.062 1.00 66.94 276 VAL A C 1
ATOM 2220 O O . VAL A 1 276 ? -25.991 27.952 7.558 1.00 66.94 276 VAL A O 1
ATOM 2223 N N . TYR A 1 277 ? -24.345 26.449 7.307 1.00 65.19 277 TYR A N 1
ATOM 2224 C CA . TYR A 1 277 ? -24.303 26.576 5.840 1.00 65.19 277 TYR A CA 1
ATOM 2225 C C . TYR A 1 277 ? -25.176 25.555 5.102 1.00 65.19 277 TYR A C 1
ATOM 2227 O O . TYR A 1 277 ? -25.545 25.805 3.952 1.00 65.19 277 TYR A O 1
ATOM 2235 N N . PHE A 1 278 ? -25.596 24.463 5.754 1.00 65.38 278 PHE A N 1
ATOM 2236 C CA . PHE A 1 278 ? -26.501 23.471 5.161 1.00 65.38 278 PHE A CA 1
ATOM 2237 C C . PHE A 1 278 ? -27.887 23.327 5.842 1.00 65.38 278 PHE A C 1
ATOM 2239 O O . PHE A 1 278 ? -28.457 22.232 5.804 1.00 65.38 278 PHE A O 1
ATOM 2246 N N . PRO A 1 279 ? -28.536 24.395 6.367 1.00 60.06 279 PRO A N 1
ATOM 2247 C CA . PRO A 1 279 ? -29.860 24.273 6.985 1.00 60.06 279 PRO A CA 1
ATOM 2248 C C . PRO A 1 279 ? -30.912 23.775 5.983 1.00 60.06 279 PRO A C 1
ATOM 2250 O O . PRO A 1 279 ? -31.825 23.046 6.350 1.00 60.06 279 PRO A O 1
ATOM 2253 N N . LYS A 1 280 ? -30.757 24.088 4.688 1.00 52.16 280 LYS A N 1
ATOM 2254 C CA . LYS A 1 280 ? -31.651 23.594 3.628 1.00 52.16 280 LYS A CA 1
ATOM 2255 C C . LYS A 1 280 ? -31.570 22.080 3.409 1.00 52.16 280 LYS A C 1
ATOM 2257 O O . LYS A 1 280 ? -32.578 21.500 3.031 1.00 52.16 280 LYS A O 1
ATOM 2262 N N . LEU A 1 281 ? -30.428 21.433 3.665 1.00 53.69 281 LEU A N 1
ATOM 2263 C CA . LEU A 1 281 ? -30.310 19.971 3.554 1.00 53.69 281 LEU A CA 1
ATOM 2264 C C . LEU A 1 281 ? -30.945 19.251 4.744 1.00 53.69 281 LEU A C 1
ATOM 2266 O O . LEU A 1 281 ? -31.553 18.204 4.551 1.00 53.69 281 LEU A O 1
ATOM 2270 N N . ARG A 1 282 ? -30.925 19.861 5.937 1.00 57.19 282 ARG A N 1
ATOM 2271 C CA . ARG A 1 282 ? -31.701 19.388 7.094 1.00 57.19 282 ARG A CA 1
ATOM 2272 C C . ARG A 1 282 ? -33.203 19.309 6.787 1.00 57.19 282 ARG A C 1
ATOM 2274 O O . ARG A 1 282 ? -33.848 18.344 7.180 1.00 57.19 282 ARG A O 1
ATOM 2281 N N . TYR A 1 283 ? -33.741 20.277 6.039 1.00 54.62 283 TYR A N 1
ATOM 2282 C CA . TYR A 1 283 ? -35.118 20.217 5.531 1.00 54.62 283 TYR A CA 1
ATOM 2283 C C . TYR A 1 283 ? -35.279 19.283 4.321 1.00 54.62 283 TYR A C 1
ATOM 2285 O O . TYR A 1 283 ? -36.284 18.592 4.235 1.00 54.62 283 TYR A O 1
ATOM 2293 N N . ALA A 1 284 ? -34.306 19.215 3.406 1.00 55.69 284 ALA A N 1
ATOM 2294 C CA . ALA A 1 284 ? -34.410 18.376 2.208 1.00 55.69 284 ALA A CA 1
ATOM 2295 C C . ALA A 1 284 ? -34.384 16.868 2.511 1.00 55.69 284 ALA A C 1
ATOM 2297 O O . ALA A 1 284 ? -35.099 16.126 1.849 1.00 55.69 284 ALA A O 1
ATOM 2298 N N . ILE A 1 285 ? -33.632 16.418 3.523 1.00 56.78 285 ILE A N 1
ATOM 2299 C CA . ILE A 1 285 ? -33.690 15.027 4.013 1.00 56.78 285 ILE A CA 1
ATOM 2300 C C . ILE A 1 285 ? -35.098 14.737 4.566 1.00 56.78 285 ILE A C 1
ATOM 2302 O O . ILE A 1 285 ? -35.713 13.738 4.210 1.00 56.78 285 ILE A O 1
ATOM 2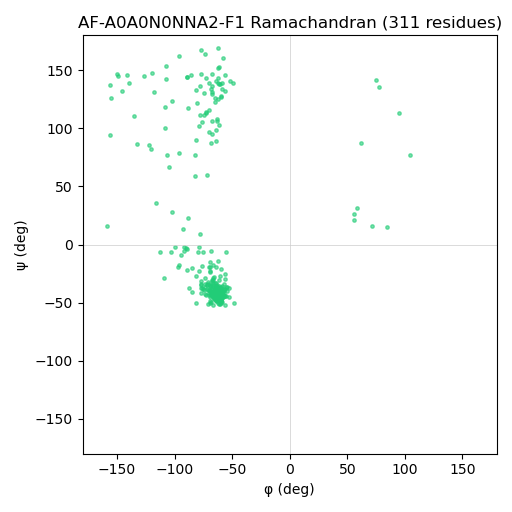306 N N . PHE A 1 286 ? -35.666 15.675 5.331 1.00 50.44 286 PHE A N 1
ATOM 2307 C CA . PHE A 1 286 ? -37.029 15.590 5.874 1.00 50.44 286 PHE A CA 1
ATOM 2308 C C . PHE A 1 286 ? -38.146 15.701 4.804 1.00 50.44 286 PHE A C 1
ATOM 2310 O O . PHE A 1 286 ? -39.285 15.308 5.043 1.00 50.44 286 PHE A O 1
ATOM 2317 N N . GLU A 1 287 ? -37.851 16.235 3.613 1.00 50.44 287 GLU A N 1
ATOM 2318 C CA . GLU A 1 287 ? -38.770 16.256 2.461 1.00 50.44 287 GLU A CA 1
ATOM 2319 C C . GLU A 1 287 ? -38.535 15.118 1.453 1.00 50.44 287 GLU A C 1
ATOM 2321 O O . GLU A 1 287 ? -39.445 14.804 0.682 1.00 50.44 287 GLU A O 1
ATOM 2326 N N . GLY A 1 288 ? -37.359 14.483 1.454 1.00 49.69 288 GLY A N 1
ATOM 2327 C CA . GLY A 1 288 ? -37.047 13.313 0.624 1.00 49.69 288 GLY A CA 1
ATOM 2328 C C . GLY A 1 288 ? -37.952 12.122 0.940 1.00 49.69 288 GLY A C 1
ATOM 2329 O O . GLY A 1 288 ? -38.434 11.456 0.024 1.00 49.69 288 GLY A O 1
ATOM 2330 N N . ASP A 1 289 ? -38.298 11.974 2.218 1.00 46.12 289 ASP A N 1
ATOM 2331 C CA . ASP A 1 289 ? -39.264 11.008 2.765 1.00 46.12 289 ASP A CA 1
ATOM 2332 C C . ASP A 1 289 ? -40.686 11.178 2.173 1.00 46.12 289 ASP A C 1
ATOM 2334 O O . ASP A 1 289 ? -41.482 10.246 2.123 1.00 46.12 289 ASP A O 1
ATOM 2338 N N . ARG A 1 290 ? -41.008 12.363 1.623 1.00 41.41 290 ARG A N 1
ATOM 2339 C CA . ARG A 1 290 ? -42.252 12.612 0.863 1.00 41.41 290 ARG A CA 1
ATOM 2340 C C . ARG A 1 290 ? -42.134 12.384 -0.649 1.00 41.41 290 ARG A C 1
ATOM 2342 O O . ARG A 1 290 ? -43.141 12.504 -1.345 1.00 41.41 290 ARG A O 1
ATOM 2349 N N . ARG A 1 291 ? -40.941 12.094 -1.179 1.00 41.62 291 ARG A N 1
ATOM 2350 C CA . ARG A 1 291 ? -40.705 11.838 -2.617 1.00 41.62 291 ARG A CA 1
ATOM 2351 C C . ARG A 1 291 ? -40.380 10.382 -2.930 1.00 41.62 291 ARG A C 1
ATOM 2353 O O . ARG A 1 291 ? -40.725 9.931 -4.017 1.00 41.62 291 ARG A O 1
ATOM 2360 N N . TYR A 1 292 ? -39.781 9.656 -1.992 1.00 40.69 292 TYR A N 1
ATOM 2361 C CA . TYR A 1 292 ? -39.587 8.209 -2.078 1.00 40.69 292 TYR A CA 1
ATOM 2362 C C . TYR A 1 292 ? -40.569 7.500 -1.151 1.00 40.69 292 TYR A C 1
ATOM 2364 O O . TYR A 1 292 ? -40.186 6.903 -0.151 1.00 40.69 292 TYR A O 1
ATOM 2372 N N . GLY A 1 293 ? -41.856 7.600 -1.490 1.00 36.19 293 GLY A N 1
ATOM 2373 C CA . GLY A 1 293 ? -42.912 6.922 -0.752 1.00 36.19 293 GLY A CA 1
ATOM 2374 C C . GLY A 1 293 ? -42.729 5.410 -0.808 1.00 36.19 293 GLY A C 1
ATOM 2375 O O . GLY A 1 293 ? -43.078 4.781 -1.806 1.00 36.19 293 GLY A O 1
ATOM 2376 N N . ILE A 1 294 ? -42.221 4.833 0.281 1.00 34.81 294 ILE A N 1
ATOM 2377 C CA . ILE A 1 294 ? -42.451 3.427 0.595 1.00 34.81 294 ILE A CA 1
ATOM 2378 C C . ILE A 1 294 ? -43.924 3.341 0.989 1.00 34.81 294 ILE A C 1
ATOM 2380 O O . ILE A 1 294 ? -44.304 3.661 2.114 1.00 34.81 294 ILE A O 1
ATOM 2384 N N . THR A 1 295 ? -44.765 2.958 0.033 1.00 36.47 295 THR A N 1
ATOM 2385 C CA . THR A 1 295 ? -46.107 2.474 0.335 1.00 36.47 295 THR A CA 1
ATOM 2386 C C . THR A 1 295 ? -45.951 1.141 1.057 1.00 36.47 295 THR A C 1
ATOM 2388 O O . THR A 1 295 ? -45.789 0.095 0.433 1.00 36.47 295 THR A O 1
ATOM 2391 N N . GLU A 1 296 ? -45.962 1.176 2.390 1.00 38.12 296 GLU A N 1
ATOM 2392 C CA . GLU A 1 296 ? -46.392 0.004 3.146 1.00 38.12 296 GLU A CA 1
ATOM 2393 C C . GLU A 1 296 ? -47.868 -0.211 2.803 1.00 38.12 296 GLU A C 1
ATOM 2395 O O . GLU A 1 296 ? -48.747 0.487 3.312 1.00 38.12 296 GLU A O 1
ATOM 2400 N N . ASP A 1 297 ? -48.121 -1.129 1.869 1.00 33.34 297 ASP A N 1
ATOM 2401 C CA . ASP A 1 297 ? -49.459 -1.520 1.437 1.00 33.34 297 ASP A CA 1
ATOM 2402 C C . ASP A 1 297 ? -50.210 -2.170 2.608 1.00 33.34 297 ASP A C 1
ATOM 2404 O O . ASP A 1 297 ? -50.183 -3.385 2.810 1.00 33.34 297 ASP A O 1
ATOM 2408 N N . SER A 1 298 ? -50.899 -1.351 3.405 1.00 44.56 298 SER A N 1
ATOM 2409 C CA . SER A 1 298 ? -51.805 -1.809 4.457 1.00 44.56 298 SER A CA 1
ATOM 2410 C C . SER A 1 298 ? -53.182 -2.156 3.876 1.00 44.56 298 SER A C 1
ATOM 2412 O O . SER A 1 298 ? -54.197 -1.580 4.273 1.00 44.56 298 SER A O 1
ATOM 2414 N N . GLU A 1 299 ? -53.225 -3.097 2.933 1.00 38.12 299 GLU A N 1
ATOM 2415 C CA . GLU A 1 299 ? -54.466 -3.707 2.443 1.00 38.12 299 GLU A CA 1
ATOM 2416 C C . GLU A 1 299 ? -54.454 -5.221 2.669 1.00 38.12 299 GLU A C 1
ATOM 2418 O O . GLU A 1 299 ? -54.217 -6.005 1.758 1.00 38.12 299 GLU A O 1
ATOM 2423 N N . ASP A 1 300 ? -54.805 -5.630 3.892 1.00 36.34 300 ASP A N 1
ATOM 2424 C CA . ASP A 1 300 ? -55.396 -6.948 4.111 1.00 36.34 300 ASP A CA 1
ATOM 2425 C C . ASP A 1 300 ? -56.608 -6.863 5.062 1.00 36.34 300 ASP A C 1
ATOM 2427 O O . ASP A 1 300 ? -56.502 -6.614 6.262 1.00 36.34 300 ASP A O 1
ATOM 2431 N N . ALA A 1 301 ? -57.779 -7.099 4.463 1.00 35.94 301 ALA A N 1
ATOM 2432 C CA . ALA A 1 301 ? -59.034 -7.557 5.064 1.00 35.94 301 ALA A CA 1
ATOM 2433 C C . ALA A 1 301 ? -59.764 -6.699 6.133 1.00 35.94 301 ALA A C 1
ATOM 2435 O O . ALA A 1 301 ? -59.788 -7.019 7.323 1.00 35.94 301 ALA A O 1
ATOM 2436 N N . GLN A 1 302 ? -60.626 -5.780 5.671 1.00 37.88 302 GLN A N 1
ATOM 2437 C CA . GLN A 1 302 ? -61.915 -5.547 6.346 1.00 37.88 302 GLN A CA 1
ATOM 2438 C C . GLN A 1 302 ? -62.915 -6.674 6.023 1.00 37.88 302 GLN A C 1
ATOM 2440 O O . GLN A 1 302 ? -63.499 -6.693 4.943 1.00 37.88 302 GLN A O 1
ATOM 2445 N N . THR A 1 303 ? -63.166 -7.569 6.988 1.00 36.94 303 THR A N 1
ATOM 2446 C CA . THR A 1 303 ? -64.308 -8.515 7.034 1.00 36.94 303 THR A CA 1
ATOM 2447 C C . THR A 1 303 ? -64.589 -8.933 8.493 1.00 36.94 303 THR A C 1
ATOM 2449 O O . THR A 1 303 ? -63.646 -9.190 9.229 1.00 36.94 303 THR A O 1
ATOM 2452 N N . VAL A 1 304 ? -65.816 -9.028 9.029 1.00 37.53 304 VAL A N 1
ATOM 2453 C CA . VAL A 1 304 ? -67.135 -8.462 8.660 1.00 37.53 304 VAL A CA 1
ATOM 2454 C C . VAL A 1 304 ? -67.829 -8.033 9.969 1.00 37.53 304 VAL A C 1
ATOM 2456 O O . VAL A 1 304 ? -67.800 -8.797 10.930 1.00 37.53 304 VAL A O 1
ATOM 2459 N N . SER A 1 305 ? -68.508 -6.877 10.025 1.00 36.72 305 SER A N 1
ATOM 2460 C CA . SER A 1 305 ? -69.472 -6.580 11.106 1.00 36.72 305 SER A CA 1
ATOM 2461 C C . SER A 1 305 ? -70.512 -5.532 10.686 1.00 36.72 305 SER A C 1
ATOM 2463 O O . SER A 1 305 ? -70.281 -4.328 10.786 1.00 36.72 305 SER A O 1
ATOM 2465 N N . ALA A 1 306 ? -71.667 -5.995 10.201 1.00 39.62 306 ALA A N 1
ATOM 2466 C CA . ALA A 1 306 ? -72.848 -5.167 9.966 1.00 39.62 306 ALA A CA 1
ATOM 2467 C C . ALA A 1 306 ? -74.131 -5.976 10.235 1.00 39.62 306 ALA A C 1
ATOM 2469 O O . ALA A 1 306 ? -74.280 -7.082 9.721 1.00 39.62 306 ALA A O 1
ATOM 2470 N N . GLY A 1 307 ? -75.061 -5.389 11.001 1.00 35.84 307 GLY A N 1
ATOM 2471 C CA . GLY A 1 307 ? -76.362 -5.965 11.381 1.00 35.84 307 GLY A CA 1
ATOM 2472 C C . GLY A 1 307 ? -76.310 -6.667 12.745 1.00 35.84 307 GLY A C 1
ATOM 2473 O O . GLY A 1 307 ? -75.643 -7.679 12.888 1.00 35.84 307 GLY A O 1
ATOM 2474 N N . THR A 1 308 ? -76.975 -6.198 13.801 1.00 40.53 308 THR A N 1
ATOM 2475 C CA . THR A 1 308 ? -78.373 -5.739 13.831 1.00 40.53 308 THR A CA 1
ATOM 2476 C C . THR A 1 308 ? -78.650 -4.750 14.967 1.00 40.53 308 THR A C 1
ATOM 2478 O O . THR A 1 308 ? -78.499 -5.100 16.137 1.00 40.53 308 THR A O 1
ATOM 2481 N N . GLU A 1 309 ? -79.203 -3.581 14.639 1.00 44.12 309 GLU A N 1
ATOM 2482 C CA . GLU A 1 309 ? -80.132 -2.902 15.548 1.00 44.12 309 GLU A CA 1
ATOM 2483 C C . GLU A 1 309 ? -81.524 -3.531 15.388 1.00 44.12 309 GLU A C 1
ATOM 2485 O O . GLU A 1 309 ? -82.017 -3.680 14.269 1.00 44.12 309 GLU A O 1
ATOM 2490 N N . SER A 1 310 ? -82.188 -3.859 16.496 1.00 42.72 310 SER A N 1
ATOM 2491 C CA . SER A 1 310 ? -83.645 -3.994 16.530 1.00 42.72 310 SER A CA 1
ATOM 2492 C C . SER A 1 310 ? -84.190 -3.445 17.844 1.00 42.72 310 SER A C 1
ATOM 2494 O O . SER A 1 310 ? -83.534 -3.479 18.884 1.00 42.72 310 SER A O 1
ATOM 2496 N N . LYS A 1 311 ? -85.383 -2.866 17.756 1.00 47.88 311 LYS A N 1
ATOM 2497 C CA . LYS A 1 311 ? -86.009 -1.995 18.750 1.00 47.88 311 LYS A CA 1
ATOM 2498 C C . LYS A 1 311 ? -86.853 -2.763 19.779 1.00 47.88 311 LYS A C 1
ATOM 2500 O O . LYS A 1 311 ? -87.681 -3.566 19.377 1.00 47.88 311 LYS A O 1
ATOM 2505 N N . VAL A 1 312 ? -86.805 -2.252 21.017 1.00 46.59 312 VAL A N 1
ATOM 2506 C CA . VAL A 1 312 ? -87.962 -1.959 21.904 1.00 46.59 312 VAL A CA 1
ATOM 2507 C C . VAL A 1 312 ? -88.703 -3.119 22.601 1.00 46.59 312 VAL A C 1
ATOM 2509 O O . VAL A 1 312 ? -89.051 -4.113 21.980 1.00 46.59 312 VAL A O 1
ATOM 2512 N N . GLN A 1 313 ? -89.072 -2.805 23.859 1.00 36.31 313 GLN A N 1
ATOM 2513 C CA . GLN A 1 313 ? -89.983 -3.475 24.810 1.00 36.31 313 GLN A CA 1
ATOM 2514 C C . GLN A 1 313 ? -89.421 -4.662 25.601 1.00 36.31 313 GLN A C 1
ATOM 2516 O O . GLN A 1 313 ? -89.214 -5.746 25.024 1.00 36.31 313 GLN A O 1
#

Mean predicted aligned error: 20.52 Å

Secondary structure (DSSP, 8-state):
--HHHHHHHHHHHHS----S-----SS--HHHHHHHHHHHHHHHHHHHHHHHHHHHHHHHHHHHHHHHHHHHHHHHHHHHHHHHHHHHHHHHHHHHHHHHHHHTPPPPPS-----TTSPPTT-----HHHHHHHHHHTT--S--TT--HHHHHHHHHHHHHHHHTS-----SSS---SPPPPGGG----SSPPPTT-HHHHHHHHHHHHHHHHHHHHHHHHHHHTS-HHHHHSHHHHHHHHHHHHHHHHHHHHHHHHHTT---TTTHHHHHHHHHHH-HHHHHHHHHHTTTS---------------------

Organism: NCBI:txid1664694

Foldseek 3Di:
DPVVVVVVVVVVVPDDDDDPDDDPPVDDDVVVVVVVVVVVVVVVVVVVVVVVVVVVVVVVVVVVVVVVVVVVVVVVVVVVVVVVVVVVVVVVLVVVQVVCVVVVHDHDDPDDPDDQPDQPPPADQDDLVVLLVLCVVVVHHSDDPPDDSSNSSVVSVVVVCVVVPLPQCDPFPQGANANADDLVLLDQDPDDDDPVCLVVLLSNLNSVVNVVRVVLVVLVVVLVPDDPVCCPDPNNVVSVVVSVVVSVVCNVVRVCSRVVNDDPVVVVVVVCCCVVVPVVVVVVSVCVCVVPDPPPPPDDDDDDDDDDDDDDD

Sequence (313 aa):
MDFKKLMSAQISKSRPVANGENTSSKYLRRAELEAERQARYVEDQQRLAAEKEERLSKKRKLDEEEAEQNAQRELKLQRLAAESKARREAKELEEEQARRRRLGLPPLPENGAEDPSAVPEGFEDVPDDELRLKLRGLHQPASVFAETHSARLHRYYKLVKKEVSRPQLSKGPIPSTLEPVAERDMLIPDSVPAKDKI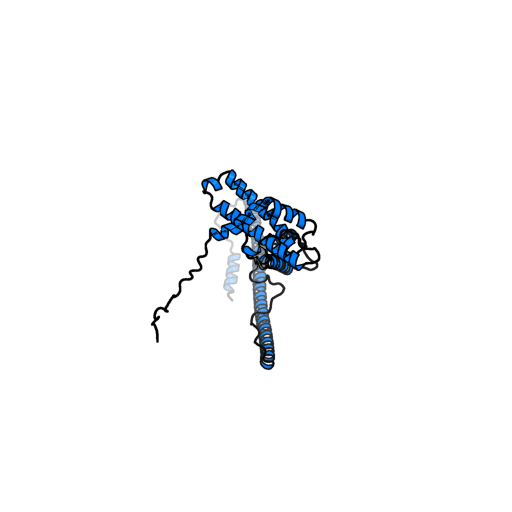DDVKFLYRQLASYFTLLLTEWSIMLSQRDEAIQASASGRAAYASYKIVLSDLTPMYRRMESNTIEADLIPPLFIVLCVYFPKLRYAIFEGDRRYGITEDSEDAQTVSAGTESKVQ

pLDDT: mean 76.98, std 17.34, range [33.34, 95.81]

Nearest PDB structures (foldseek):
  3kdw-assembly1_A-2  TM=2.107E-01  e=2.961E+00  Phocaeicola vulgatus ATCC 8482

InterPro domains:
  IPR014906 Pre-mRNA processing factor 4 (PRP4)-like [PF08799] (132-159)
  IPR036285 PRP4-like superfamily [G3DSA:4.10.280.110] (110-176)
  IPR036285 PRP4-like superfamily [SSF158230] (121-163)
  IPR039979 Pre-mRNA-splicing factor 18 [PTHR13007] (1-273)

Solvent-accessible surface area (backbone atoms only — not comparable to full-atom values): 19071 Å² total; per-residue (Å²): 134,66,61,68,58,55,51,50,54,52,51,68,70,67,58,81,87,79,86,89,77,96,72,89,58,93,65,72,55,68,70,57,60,50,48,52,51,50,49,54,53,51,52,53,51,50,49,58,48,48,53,49,51,51,53,51,51,55,47,51,52,51,57,50,55,53,49,51,54,48,52,56,49,49,54,52,50,50,52,53,50,51,55,54,47,52,61,46,54,54,50,53,52,50,51,52,47,51,52,28,58,74,69,72,46,80,79,79,71,96,81,78,81,83,57,92,80,51,75,59,90,97,59,84,90,65,59,74,68,58,47,28,52,54,29,46,75,71,76,40,75,64,70,63,89,94,62,49,71,53,57,50,50,50,50,51,50,52,50,52,48,52,67,71,64,52,70,62,57,37,94,41,94,62,83,31,72,48,63,68,50,56,78,88,67,33,64,76,71,99,64,84,68,61,88,87,43,62,66,58,49,53,49,49,41,24,22,51,52,33,48,54,35,52,54,51,47,52,52,52,50,67,56,68,74,47,57,67,73,49,45,73,31,73,67,32,48,48,54,53,50,51,53,52,51,51,51,62,66,44,46,62,52,52,54,27,50,70,69,67,67,59,60,81,79,56,50,60,58,53,46,48,53,49,63,70,74,39,53,67,52,65,52,45,58,70,48,42,64,75,71,64,69,79,74,77,79,86,80,80,80,96,79,87,92,83,89,82,91,83,83,85,136